Protein AF-A0A1S3HLZ6-F1 (afdb_monomer_lite)

Structure (mmCIF, N/CA/C/O backbone):
data_AF-A0A1S3HLZ6-F1
#
_entry.id   AF-A0A1S3HLZ6-F1
#
loop_
_atom_site.group_PDB
_atom_site.id
_atom_site.type_symbol
_atom_site.label_atom_id
_atom_site.label_alt_id
_atom_site.label_comp_id
_atom_site.label_asym_id
_atom_site.label_entity_id
_atom_site.label_seq_id
_atom_site.pdbx_PDB_ins_code
_atom_site.Cartn_x
_atom_site.Cartn_y
_atom_site.Cartn_z
_atom_site.occupancy
_atom_site.B_iso_or_equiv
_atom_site.auth_seq_id
_atom_site.auth_comp_id
_atom_site.auth_asym_id
_atom_site.auth_atom_id
_atom_site.pdbx_PDB_model_num
ATOM 1 N N . MET A 1 1 ? 21.786 29.982 6.517 1.00 22.16 1 MET A N 1
ATOM 2 C CA . MET A 1 1 ? 22.545 30.590 5.400 1.00 22.16 1 MET A CA 1
ATOM 3 C C . MET A 1 1 ? 23.306 29.456 4.729 1.00 22.16 1 MET A C 1
ATOM 5 O O . MET A 1 1 ? 24.201 28.929 5.363 1.00 22.16 1 MET A O 1
ATOM 9 N N . ASN A 1 2 ? 22.943 28.930 3.562 1.00 20.83 2 ASN A N 1
ATOM 10 C CA . ASN A 1 2 ? 22.082 29.441 2.497 1.00 20.83 2 ASN A CA 1
ATOM 11 C C . ASN A 1 2 ? 21.111 28.370 1.987 1.00 20.83 2 ASN A C 1
ATOM 13 O O . ASN A 1 2 ? 21.332 27.178 2.165 1.00 20.83 2 ASN A O 1
ATOM 17 N N . SER A 1 3 ? 20.018 28.881 1.434 1.00 20.47 3 SER A N 1
ATOM 18 C CA . SER A 1 3 ? 18.718 28.267 1.216 1.00 20.47 3 SER A CA 1
ATOM 19 C C . SER A 1 3 ? 18.698 27.019 0.339 1.00 20.47 3 SER A C 1
ATOM 21 O O . SER A 1 3 ? 19.330 26.957 -0.712 1.00 20.47 3 SER A O 1
ATOM 23 N N . PHE A 1 4 ? 17.865 26.080 0.784 1.00 23.36 4 PHE A N 1
ATOM 24 C CA . PHE A 1 4 ? 17.232 25.033 -0.004 1.00 23.36 4 PHE A CA 1
ATOM 25 C C . PHE A 1 4 ? 16.573 25.645 -1.246 1.00 23.36 4 PHE A C 1
ATOM 27 O O . PHE A 1 4 ? 15.778 26.577 -1.123 1.00 23.36 4 PHE A O 1
ATOM 34 N N . VAL A 1 5 ? 16.907 25.141 -2.432 1.00 23.61 5 VAL A N 1
ATOM 35 C CA . VAL A 1 5 ? 16.187 25.484 -3.663 1.00 23.61 5 VAL A CA 1
ATOM 36 C C . VAL A 1 5 ? 15.133 24.413 -3.891 1.00 23.61 5 VAL A C 1
ATOM 38 O O . VAL A 1 5 ? 15.383 23.370 -4.490 1.00 23.61 5 VAL A O 1
ATOM 41 N N . THR A 1 6 ? 13.952 24.699 -3.361 1.00 25.98 6 THR A N 1
ATOM 42 C CA . THR A 1 6 ? 12.669 24.191 -3.830 1.00 25.98 6 THR A CA 1
ATOM 43 C C . THR A 1 6 ? 12.474 24.699 -5.260 1.00 25.98 6 THR A C 1
ATOM 45 O O . THR A 1 6 ? 12.396 25.907 -5.473 1.00 25.98 6 THR A O 1
ATOM 48 N N . LEU A 1 7 ? 12.420 23.808 -6.252 1.00 27.70 7 LEU A N 1
ATOM 49 C CA . LEU A 1 7 ? 11.977 24.154 -7.606 1.00 27.70 7 LEU A CA 1
ATOM 50 C C . LEU A 1 7 ? 10.473 23.838 -7.727 1.00 27.70 7 LEU A C 1
ATOM 52 O O . LEU A 1 7 ? 10.066 22.959 -8.477 1.00 27.70 7 LEU A O 1
ATOM 56 N N . LEU A 1 8 ? 9.662 24.533 -6.925 1.00 28.86 8 LEU A N 1
ATOM 57 C CA . LEU A 1 8 ? 8.221 24.722 -7.127 1.00 28.86 8 LEU A CA 1
ATOM 58 C C . LEU A 1 8 ? 8.018 26.218 -7.382 1.00 28.86 8 LEU A C 1
ATOM 60 O O . LEU A 1 8 ? 8.530 27.031 -6.614 1.00 28.86 8 LEU A O 1
ATOM 64 N N . PHE A 1 9 ? 7.297 26.597 -8.436 1.00 30.30 9 PHE A N 1
ATOM 65 C CA . PHE A 1 9 ? 7.073 28.007 -8.771 1.00 30.30 9 PHE A CA 1
ATOM 66 C C . PHE A 1 9 ? 5.584 28.312 -8.951 1.00 30.30 9 PHE A C 1
ATOM 68 O O . PHE A 1 9 ? 4.915 27.656 -9.739 1.00 30.30 9 PHE A O 1
ATOM 75 N N . PHE A 1 10 ? 5.118 29.354 -8.250 1.00 23.81 10 PHE A N 1
ATOM 76 C CA . PHE A 1 10 ? 3.779 29.951 -8.319 1.00 23.81 10 PHE A CA 1
ATOM 77 C C . PHE A 1 10 ? 3.857 31.473 -8.609 1.00 23.81 10 PHE A C 1
ATOM 79 O O . PHE A 1 10 ? 4.826 32.132 -8.230 1.00 23.81 10 PHE A O 1
ATOM 86 N N . VAL A 1 11 ? 2.741 32.000 -9.149 1.00 22.50 11 VAL A N 1
ATOM 87 C CA . VAL A 1 11 ? 2.213 33.395 -9.215 1.00 22.50 11 VAL A CA 1
ATOM 88 C C . VAL A 1 11 ? 2.416 34.253 -10.495 1.00 22.50 11 VAL A C 1
ATOM 90 O O . VAL A 1 11 ? 3.457 34.850 -10.735 1.00 22.50 11 VAL A O 1
ATOM 93 N N . SER A 1 12 ? 1.294 34.356 -11.231 1.00 23.53 12 SER A N 1
ATOM 94 C CA . SER A 1 12 ? 0.586 35.465 -11.923 1.00 23.53 12 SER A CA 1
ATOM 95 C C . SER A 1 12 ? 1.266 36.683 -12.595 1.00 23.53 12 SER A C 1
ATOM 97 O O . SER A 1 12 ? 1.886 37.518 -11.950 1.00 23.53 12 SER A O 1
ATOM 99 N N . CYS A 1 13 ? 0.841 36.872 -13.862 1.00 24.09 13 CYS A N 1
ATOM 100 C CA . CYS A 1 13 ? 0.637 38.102 -14.661 1.00 24.09 13 CYS A CA 1
ATOM 101 C C . CYS A 1 13 ? 1.828 39.056 -14.896 1.00 24.09 13 CYS A C 1
ATOM 103 O O . CYS A 1 13 ? 2.115 39.911 -14.070 1.00 24.09 13 CYS A O 1
ATOM 105 N N . VAL A 1 14 ? 2.402 39.075 -16.108 1.00 23.34 14 VAL A N 1
ATOM 106 C CA . VAL A 1 14 ? 2.043 39.888 -17.298 1.00 23.34 14 VAL A CA 1
ATOM 107 C C . VAL A 1 14 ? 3.018 39.529 -18.439 1.00 23.34 14 VAL A C 1
ATOM 109 O O . VAL A 1 14 ? 4.200 39.311 -18.218 1.00 23.34 14 VAL A O 1
ATOM 112 N N . SER A 1 15 ? 2.481 39.467 -19.658 1.00 29.81 15 SER A N 1
ATOM 113 C CA . SER A 1 15 ? 3.097 39.275 -20.979 1.00 29.81 15 SER A CA 1
ATOM 114 C C . SER A 1 15 ? 4.596 39.582 -21.155 1.00 29.81 15 SER A C 1
ATOM 116 O O . SER A 1 15 ? 5.008 40.733 -21.072 1.00 29.81 15 SER A O 1
ATOM 118 N N . THR A 1 16 ? 5.374 38.602 -21.630 1.00 28.84 16 THR A N 1
ATOM 119 C CA . THR A 1 16 ? 6.043 38.619 -22.954 1.00 28.84 16 THR A CA 1
ATOM 120 C C . THR A 1 16 ? 6.655 37.249 -23.276 1.00 28.84 16 THR A C 1
ATOM 122 O O . THR A 1 16 ? 6.961 36.444 -22.409 1.00 28.84 16 THR A O 1
ATOM 125 N N . SER A 1 17 ? 6.727 36.950 -24.568 1.00 38.38 17 SER A N 1
ATOM 126 C CA . SER A 1 17 ? 7.000 35.647 -25.173 1.00 38.38 17 SER A CA 1
ATOM 127 C C . SER A 1 17 ? 8.471 35.205 -25.107 1.00 38.38 17 SER A C 1
ATOM 129 O O . SER A 1 17 ? 9.294 35.760 -25.835 1.00 38.38 17 SER A O 1
ATOM 131 N N . ALA A 1 18 ? 8.767 34.139 -24.356 1.00 31.88 18 ALA A N 1
ATOM 132 C CA . ALA A 1 18 ? 9.895 33.227 -24.586 1.00 31.88 18 ALA A CA 1
ATOM 133 C C . ALA A 1 18 ? 9.615 31.862 -23.919 1.00 31.88 18 ALA A C 1
ATOM 135 O O . ALA A 1 18 ? 9.239 31.805 -22.754 1.00 31.88 18 ALA A O 1
ATOM 136 N N . ILE A 1 19 ? 9.757 30.762 -24.668 1.00 31.05 19 ILE A N 1
ATOM 137 C CA . ILE A 1 19 ? 9.582 29.381 -24.177 1.00 31.05 19 ILE A CA 1
ATOM 138 C C . ILE A 1 19 ? 10.943 28.888 -23.645 1.00 31.05 19 ILE A C 1
ATOM 140 O O . ILE A 1 19 ? 11.942 29.082 -24.342 1.00 31.05 19 ILE A O 1
ATOM 144 N N . PRO A 1 20 ? 11.024 28.248 -22.463 1.00 45.41 20 PRO A N 1
ATOM 145 C CA . PRO A 1 20 ? 12.288 27.753 -21.917 1.00 45.41 20 PRO A CA 1
ATOM 146 C C . PRO A 1 20 ? 12.899 26.653 -22.802 1.00 45.41 20 PRO A C 1
ATOM 148 O O . PRO A 1 20 ? 12.200 25.732 -23.222 1.00 45.41 20 PRO A O 1
ATOM 151 N N . SER A 1 21 ? 14.215 26.688 -23.034 1.00 41.16 21 SER A N 1
ATOM 152 C CA . SER A 1 21 ? 14.961 25.544 -23.578 1.00 41.16 21 SER A CA 1
ATOM 153 C C . SER A 1 21 ? 15.726 24.857 -22.445 1.00 41.16 21 SER A C 1
ATOM 155 O O . SER A 1 21 ? 16.896 25.148 -22.205 1.00 41.16 21 SER A O 1
ATOM 157 N N . VAL A 1 22 ? 15.064 23.961 -21.714 1.00 54.00 22 VAL A N 1
ATOM 158 C CA . VAL A 1 22 ? 15.764 23.020 -20.827 1.00 54.00 22 VAL A CA 1
ATOM 159 C C . VAL A 1 22 ? 16.356 21.921 -21.705 1.00 54.00 22 VAL A C 1
ATOM 161 O O . VAL A 1 22 ? 15.613 21.146 -22.309 1.00 54.00 22 VAL A O 1
ATOM 164 N N . VAL A 1 23 ? 17.685 21.864 -21.805 1.00 59.41 23 VAL A N 1
ATOM 165 C CA . VAL A 1 23 ? 18.372 20.805 -22.557 1.00 59.41 23 VAL A CA 1
ATOM 166 C C . VAL A 1 23 ? 18.705 19.673 -21.593 1.00 59.41 23 VAL A C 1
ATOM 168 O O . VAL A 1 23 ? 19.606 19.781 -20.756 1.00 59.41 23 VAL A O 1
ATOM 171 N N . LEU A 1 24 ? 17.921 18.599 -21.685 1.00 67.56 24 LEU A N 1
ATOM 172 C CA . LEU A 1 24 ? 18.203 17.349 -20.987 1.00 67.56 24 LEU A CA 1
ATOM 173 C C . LEU A 1 24 ? 19.412 16.672 -21.621 1.00 67.56 24 LEU A C 1
ATOM 175 O O . LEU A 1 24 ? 19.576 16.697 -22.842 1.00 67.56 24 LEU A O 1
ATOM 179 N N . ARG A 1 25 ? 20.209 16.004 -20.792 1.00 67.44 25 ARG A N 1
ATOM 180 C CA . ARG A 1 25 ? 21.293 15.168 -21.295 1.00 67.44 25 ARG A CA 1
ATOM 181 C C . ARG A 1 25 ? 20.757 14.013 -22.160 1.00 67.44 25 ARG A C 1
ATOM 183 O O . ARG A 1 25 ? 19.684 13.480 -21.860 1.00 67.44 25 ARG A O 1
ATOM 190 N N . PRO A 1 26 ? 21.493 13.561 -23.193 1.00 76.88 26 PRO A N 1
ATOM 191 C CA . PRO A 1 26 ? 21.088 12.436 -24.048 1.00 76.88 26 PRO A CA 1
ATOM 192 C C . PRO A 1 26 ? 20.816 11.119 -23.297 1.00 76.88 26 PRO A C 1
ATOM 194 O O . PRO A 1 26 ? 20.058 10.263 -23.768 1.00 76.88 26 PRO A O 1
ATOM 197 N N . GLU A 1 27 ? 21.442 10.947 -22.132 1.00 81.38 27 GLU A N 1
ATOM 198 C CA . GLU A 1 27 ? 21.291 9.797 -21.238 1.00 81.38 27 GLU A CA 1
ATOM 199 C C . GLU A 1 27 ? 19.957 9.801 -20.472 1.00 81.38 27 GLU A C 1
ATOM 201 O O . GLU A 1 27 ? 19.581 8.789 -19.875 1.00 81.38 27 GLU A O 1
ATOM 206 N N . VAL A 1 28 ? 19.206 10.907 -20.500 1.00 78.00 28 VAL A N 1
ATOM 207 C CA . VAL A 1 28 ? 17.913 11.005 -19.821 1.00 78.00 28 VAL A CA 1
ATOM 208 C C . VAL A 1 28 ? 16.842 10.220 -20.582 1.00 78.00 28 VAL A C 1
ATOM 210 O O . VAL A 1 28 ? 16.555 10.458 -21.757 1.00 78.00 28 VAL A O 1
ATOM 213 N N . LYS A 1 29 ? 16.201 9.281 -19.884 1.00 82.62 29 LYS A N 1
ATOM 214 C CA . LYS A 1 29 ? 15.044 8.508 -20.339 1.00 82.62 29 LYS A CA 1
ATOM 215 C C . LYS A 1 29 ? 13.802 8.959 -19.586 1.00 82.62 29 LYS A C 1
ATOM 217 O O . LYS A 1 29 ? 13.625 8.665 -18.404 1.00 82.62 29 LYS A O 1
ATOM 222 N N . LEU A 1 30 ? 12.910 9.636 -20.299 1.00 75.94 30 LEU A N 1
ATOM 223 C CA . LEU A 1 30 ? 11.589 9.976 -19.786 1.00 75.94 30 LEU A CA 1
ATOM 224 C C . LEU A 1 30 ? 10.684 8.739 -19.869 1.00 75.94 30 LEU A C 1
ATOM 226 O O . LEU A 1 30 ? 10.506 8.165 -20.944 1.00 75.94 30 LEU A O 1
ATOM 230 N N . ILE A 1 31 ? 10.106 8.325 -18.743 1.00 75.38 31 ILE A N 1
ATOM 231 C CA . ILE A 1 31 ? 9.042 7.319 -18.708 1.00 75.38 31 ILE A CA 1
ATOM 232 C C . ILE A 1 31 ? 7.707 8.055 -18.616 1.00 75.38 31 ILE A C 1
ATOM 234 O O . ILE A 1 31 ? 7.404 8.708 -17.613 1.00 75.38 31 ILE A O 1
ATOM 238 N N . ASN A 1 32 ? 6.926 7.973 -19.695 1.00 66.69 32 ASN A N 1
ATOM 239 C CA . ASN A 1 32 ? 5.605 8.590 -19.782 1.00 66.69 32 ASN A CA 1
ATOM 240 C C . ASN A 1 32 ? 4.545 7.785 -18.997 1.00 66.69 32 ASN A C 1
ATOM 242 O O . ASN A 1 32 ? 4.780 6.648 -18.589 1.00 66.69 32 ASN A O 1
ATOM 246 N N . THR A 1 33 ? 3.361 8.370 -18.821 1.00 63.97 33 THR A N 1
ATOM 247 C CA . THR A 1 33 ? 2.230 7.850 -18.032 1.00 63.97 33 THR A CA 1
ATOM 248 C C . THR A 1 33 ? 1.648 6.521 -18.521 1.00 63.97 33 THR A C 1
ATOM 250 O O . THR A 1 33 ? 0.881 5.899 -17.797 1.00 63.97 33 THR A O 1
ATOM 253 N N . SER A 1 34 ? 2.004 6.048 -19.719 1.00 73.69 34 SER A N 1
ATOM 254 C CA . SER A 1 34 ? 1.499 4.778 -20.256 1.00 73.69 34 SER A CA 1
ATOM 255 C C . SER A 1 34 ? 2.115 3.534 -19.606 1.00 73.69 34 SER A C 1
ATOM 257 O O . SER A 1 34 ? 1.562 2.448 -19.754 1.00 73.69 34 SER A O 1
ATOM 259 N N . TRP A 1 35 ? 3.260 3.653 -18.925 1.00 78.94 35 TRP A N 1
ATOM 260 C CA . TRP A 1 35 ? 3.952 2.520 -18.298 1.00 78.94 35 TRP A CA 1
ATOM 261 C C . TRP A 1 35 ? 4.126 2.723 -16.805 1.00 78.94 35 TRP A C 1
ATOM 263 O O . TRP A 1 35 ? 4.806 3.658 -16.412 1.00 78.94 35 TRP A O 1
ATOM 273 N N . THR A 1 36 ? 3.647 1.807 -15.966 1.00 86.38 36 THR A N 1
ATOM 274 C CA . THR A 1 36 ? 3.876 1.905 -14.519 1.00 86.38 36 THR A CA 1
ATOM 275 C C . THR A 1 36 ? 5.308 1.530 -14.137 1.00 86.38 36 THR A C 1
ATOM 277 O O . THR A 1 36 ? 5.740 0.394 -14.335 1.00 86.38 36 THR A O 1
ATOM 280 N N . VAL A 1 37 ? 6.026 2.462 -13.508 1.00 85.44 37 VAL A N 1
ATOM 281 C CA . VAL A 1 37 ? 7.314 2.186 -12.853 1.00 85.44 37 VAL A CA 1
ATOM 282 C C . VAL A 1 37 ? 7.060 1.762 -11.413 1.00 85.44 37 VAL A C 1
ATOM 284 O O . VAL A 1 37 ? 6.538 2.548 -10.620 1.00 85.44 37 VAL A O 1
ATOM 287 N N . TYR A 1 38 ? 7.449 0.540 -11.059 1.00 87.25 38 TYR A N 1
ATOM 288 C CA . TYR A 1 38 ? 7.327 0.016 -9.701 1.00 87.25 38 TYR A CA 1
ATOM 289 C C . TYR A 1 38 ? 8.634 0.181 -8.941 1.00 87.25 38 TYR A C 1
ATOM 291 O O . TYR A 1 38 ? 9.664 -0.325 -9.372 1.00 87.25 38 TYR A O 1
ATOM 299 N N . ALA A 1 39 ? 8.584 0.845 -7.790 1.00 85.50 39 ALA A N 1
ATOM 300 C CA . ALA A 1 39 ? 9.685 0.910 -6.843 1.00 85.50 39 ALA A CA 1
ATOM 301 C C . ALA A 1 39 ? 9.581 -0.252 -5.852 1.00 85.50 39 ALA A C 1
ATOM 303 O O . ALA A 1 39 ? 8.582 -0.405 -5.146 1.00 85.50 39 ALA A O 1
ATOM 304 N N . CYS A 1 40 ? 10.618 -1.074 -5.816 1.00 81.81 40 CYS A N 1
ATOM 305 C CA . CYS A 1 40 ? 10.742 -2.236 -4.960 1.00 81.81 40 CYS A CA 1
ATOM 306 C C . CYS A 1 40 ? 11.785 -1.974 -3.867 1.00 81.81 40 CYS A C 1
ATOM 308 O O . CYS A 1 40 ? 12.799 -1.318 -4.126 1.00 81.81 40 CYS A O 1
ATOM 310 N N . PRO A 1 41 ? 11.612 -2.556 -2.673 1.00 71.25 41 PRO A N 1
ATOM 311 C CA . PRO A 1 41 ? 12.675 -2.587 -1.685 1.00 71.25 41 PRO A CA 1
ATOM 312 C C . PRO A 1 41 ? 13.923 -3.277 -2.241 1.00 71.25 41 PRO A C 1
ATOM 314 O O . PRO A 1 41 ? 13.833 -4.375 -2.800 1.00 71.25 41 PRO A O 1
ATOM 317 N N . SER A 1 42 ? 15.090 -2.654 -2.073 1.00 64.62 42 SER A N 1
ATOM 318 C CA . SER A 1 42 ? 16.383 -3.255 -2.399 1.00 64.62 42 SER A CA 1
ATOM 319 C C . SER A 1 42 ? 17.151 -3.566 -1.122 1.00 64.62 42 SER A C 1
ATOM 321 O O . SER A 1 42 ? 17.662 -2.665 -0.460 1.00 64.62 42 SER A O 1
ATOM 323 N N . ASP A 1 43 ? 17.291 -4.840 -0.785 1.00 49.25 43 ASP A N 1
ATOM 324 C CA . ASP A 1 43 ? 18.263 -5.237 0.231 1.00 49.25 43 ASP A CA 1
ATOM 325 C C . ASP A 1 43 ? 19.649 -5.405 -0.353 1.00 49.25 43 ASP A C 1
ATOM 327 O O . ASP A 1 43 ? 19.830 -5.885 -1.475 1.00 49.25 43 ASP A O 1
ATOM 331 N N . GLY A 1 44 ? 20.641 -5.135 0.490 1.00 44.50 44 GLY A N 1
ATOM 332 C CA . GLY A 1 44 ? 22.039 -5.373 0.162 1.00 44.50 44 GLY A CA 1
ATOM 333 C C . GLY A 1 44 ? 22.633 -4.309 -0.755 1.00 44.50 44 GLY A C 1
ATOM 334 O O . GLY A 1 44 ? 23.809 -4.413 -1.098 1.00 44.50 44 GLY A O 1
ATOM 335 N N . ALA A 1 45 ? 21.875 -3.266 -1.104 1.00 44.78 45 ALA A N 1
ATOM 336 C CA . ALA A 1 45 ? 22.497 -2.009 -1.462 1.00 44.78 45 ALA A CA 1
ATOM 337 C C . ALA A 1 45 ? 23.289 -1.532 -0.244 1.00 44.78 45 ALA A C 1
ATOM 339 O O . ALA A 1 45 ? 22.745 -1.410 0.850 1.00 44.78 45 ALA A O 1
ATOM 340 N N . ALA A 1 46 ? 24.585 -1.299 -0.423 1.00 40.97 46 ALA A N 1
ATOM 341 C CA . ALA A 1 46 ? 25.467 -0.819 0.639 1.00 40.97 46 ALA A CA 1
ATOM 342 C C . ALA A 1 46 ? 25.105 0.599 1.133 1.00 40.97 46 ALA A C 1
ATOM 344 O O . ALA A 1 46 ? 25.783 1.129 2.006 1.00 40.97 46 ALA A O 1
ATOM 345 N N . ASP A 1 47 ? 24.085 1.217 0.534 1.00 57.38 47 ASP A N 1
ATOM 346 C CA . ASP A 1 47 ? 23.774 2.632 0.619 1.00 57.38 47 ASP A CA 1
ATOM 347 C C . ASP A 1 47 ? 22.258 2.848 0.522 1.00 57.38 47 ASP A C 1
ATOM 349 O O . ASP A 1 47 ? 21.574 2.281 -0.339 1.00 57.38 47 ASP A O 1
ATOM 353 N N . ASP A 1 48 ? 21.767 3.704 1.411 1.00 59.38 48 ASP A N 1
ATOM 354 C CA . ASP A 1 48 ? 20.371 4.046 1.634 1.00 59.38 48 ASP A CA 1
ATOM 355 C C . ASP A 1 48 ? 19.704 4.760 0.456 1.00 59.38 48 ASP A C 1
ATOM 357 O O . ASP A 1 48 ? 18.478 4.841 0.416 1.00 59.38 48 ASP A O 1
ATOM 361 N N . GLN A 1 49 ? 20.496 5.223 -0.510 1.00 66.56 49 GLN A N 1
ATOM 362 C CA . GLN A 1 49 ? 20.030 5.942 -1.695 1.00 66.56 49 GLN A CA 1
ATOM 363 C C . GLN A 1 49 ? 19.724 5.048 -2.904 1.00 66.56 49 GLN A C 1
ATOM 365 O O . GLN A 1 49 ? 19.346 5.550 -3.961 1.00 66.56 49 GLN A O 1
ATOM 370 N N . THR A 1 50 ? 19.915 3.731 -2.793 1.00 72.81 50 THR A N 1
ATOM 371 C CA . THR A 1 50 ? 19.667 2.811 -3.912 1.00 72.81 50 THR A CA 1
ATOM 372 C C . THR A 1 50 ? 18.233 2.295 -3.876 1.00 72.81 50 THR A C 1
ATOM 374 O O . THR A 1 50 ? 17.765 1.841 -2.836 1.00 72.81 50 THR A O 1
ATOM 377 N N . THR A 1 51 ? 17.566 2.305 -5.029 1.00 77.00 51 THR A N 1
ATOM 378 C CA . THR A 1 51 ? 16.216 1.760 -5.211 1.00 77.00 51 THR A CA 1
ATOM 379 C C . THR A 1 51 ? 16.199 0.776 -6.377 1.00 77.00 51 THR A C 1
ATOM 381 O O . THR A 1 51 ? 16.820 1.008 -7.420 1.00 77.00 51 THR A O 1
ATOM 384 N N . ALA A 1 52 ? 15.486 -0.340 -6.207 1.00 84.00 52 ALA A N 1
ATOM 385 C CA . ALA A 1 52 ? 15.198 -1.264 -7.294 1.00 84.00 52 ALA A CA 1
ATOM 386 C C . ALA A 1 52 ? 13.902 -0.865 -7.991 1.00 84.00 52 ALA A C 1
ATOM 388 O O . ALA A 1 52 ? 12.893 -0.603 -7.342 1.00 84.00 52 ALA A O 1
ATOM 389 N N . PHE A 1 53 ? 13.920 -0.880 -9.313 1.00 86.38 53 PHE A N 1
ATOM 390 C CA . PHE A 1 53 ? 12.774 -0.558 -10.137 1.00 86.38 53 PHE A CA 1
ATOM 391 C C . PHE A 1 53 ? 12.427 -1.708 -11.060 1.00 86.38 53 PHE A C 1
ATOM 393 O O . PHE A 1 53 ? 13.304 -2.425 -11.548 1.00 86.38 53 PHE A O 1
ATOM 400 N N . VAL A 1 54 ? 11.134 -1.857 -11.308 1.00 87.88 54 VAL A N 1
ATOM 401 C CA . VAL A 1 54 ? 10.584 -2.829 -12.243 1.00 87.88 54 VAL A CA 1
ATOM 402 C C . VAL A 1 54 ? 9.665 -2.099 -13.207 1.00 87.88 54 VAL A C 1
ATOM 404 O O . VAL A 1 54 ? 8.792 -1.339 -12.791 1.00 87.88 54 VAL A O 1
ATOM 407 N N . LEU A 1 55 ? 9.868 -2.349 -14.494 1.00 89.88 55 LEU A N 1
ATOM 408 C CA . LEU A 1 55 ? 9.102 -1.769 -15.586 1.00 89.88 55 LEU A CA 1
ATOM 409 C C . LEU A 1 55 ? 8.532 -2.905 -16.448 1.00 89.88 55 LEU A C 1
ATOM 411 O O . LEU A 1 55 ? 9.319 -3.636 -17.067 1.00 89.88 55 LEU A O 1
ATOM 415 N N . PRO A 1 56 ? 7.199 -3.090 -16.484 1.00 88.94 56 PRO A N 1
ATOM 416 C CA . PRO A 1 56 ? 6.554 -3.976 -17.449 1.00 88.94 56 PRO A CA 1
ATOM 417 C C . PRO A 1 56 ? 6.940 -3.562 -18.867 1.00 88.94 56 PRO A C 1
ATOM 419 O O . PRO A 1 56 ? 7.026 -2.371 -19.155 1.00 88.94 56 PRO A O 1
ATOM 422 N N . ASP A 1 57 ? 7.252 -4.539 -19.717 1.00 86.12 57 ASP A N 1
ATOM 423 C CA . ASP A 1 57 ? 7.704 -4.329 -21.102 1.00 86.12 57 ASP A CA 1
ATOM 424 C C . ASP A 1 57 ? 8.932 -3.405 -21.260 1.00 86.12 57 ASP A C 1
ATOM 426 O O . ASP A 1 57 ? 9.272 -2.965 -22.355 1.00 86.12 57 ASP A O 1
ATOM 430 N N . GLY A 1 58 ? 9.664 -3.162 -20.167 1.00 83.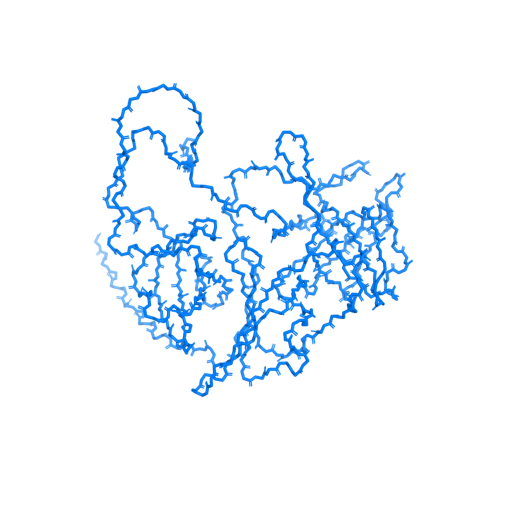19 58 GLY A N 1
ATOM 431 C CA . GLY A 1 58 ? 10.843 -2.297 -20.121 1.00 83.19 58 GLY A CA 1
ATOM 432 C C . GLY A 1 58 ? 12.149 -2.962 -20.557 1.00 83.19 58 GLY A C 1
ATOM 433 O O . GLY A 1 58 ? 13.225 -2.387 -20.373 1.00 83.19 58 GLY A O 1
ATOM 434 N N . ASN A 1 59 ? 12.098 -4.193 -21.071 1.00 82.50 59 ASN A N 1
ATOM 435 C CA . ASN A 1 59 ? 13.293 -4.936 -21.459 1.00 82.50 59 ASN A CA 1
ATOM 436 C C . ASN A 1 59 ? 14.091 -4.180 -22.540 1.00 82.50 59 ASN A C 1
ATOM 438 O O . ASN A 1 59 ? 13.607 -3.947 -23.644 1.00 82.50 59 ASN A O 1
ATOM 442 N N . GLY A 1 60 ? 15.334 -3.810 -22.217 1.00 78.75 60 GLY A N 1
ATOM 443 C CA . GLY A 1 60 ? 16.237 -3.105 -23.130 1.00 78.75 60 GLY A CA 1
ATOM 444 C C . GLY A 1 60 ? 15.960 -1.607 -23.297 1.00 78.75 60 GLY A C 1
ATOM 445 O O . GLY A 1 60 ? 16.730 -0.946 -23.995 1.00 78.75 60 GLY A O 1
ATOM 446 N N . TYR A 1 61 ? 14.917 -1.072 -22.647 1.00 83.88 61 TYR A N 1
ATOM 447 C CA . TYR A 1 61 ? 14.586 0.357 -22.670 1.00 83.88 61 TYR A CA 1
ATOM 448 C C . TYR A 1 61 ? 15.588 1.195 -21.866 1.00 83.88 61 TYR A C 1
ATOM 450 O O . TYR A 1 61 ? 16.018 2.252 -22.320 1.00 83.88 61 TYR A O 1
ATOM 458 N N . VAL A 1 62 ? 15.975 0.688 -20.692 1.00 84.19 62 VAL A N 1
ATOM 459 C CA . VAL A 1 62 ? 16.892 1.339 -19.747 1.00 84.19 62 VAL A CA 1
ATOM 460 C C . VAL A 1 62 ? 18.217 0.584 -19.699 1.00 84.19 62 VAL A C 1
ATOM 462 O O . VAL A 1 62 ? 18.232 -0.648 -19.606 1.00 84.19 62 VAL A O 1
ATOM 465 N N . ARG A 1 63 ? 19.329 1.317 -19.727 1.00 87.88 63 ARG A N 1
ATOM 466 C CA . ARG A 1 63 ? 20.700 0.799 -19.672 1.00 87.88 63 ARG A CA 1
ATOM 467 C C . ARG A 1 63 ? 21.475 1.404 -18.496 1.00 87.88 63 ARG A C 1
ATOM 469 O O . ARG A 1 63 ? 21.076 2.432 -17.955 1.00 87.88 63 ARG A O 1
ATOM 476 N N . PRO A 1 64 ? 22.599 0.793 -18.081 1.00 87.69 64 PRO A N 1
ATOM 477 C CA . PRO A 1 64 ? 23.501 1.426 -17.126 1.00 87.69 64 PRO A CA 1
ATOM 478 C C . PRO A 1 64 ? 23.975 2.789 -17.647 1.00 87.69 64 PRO A C 1
ATOM 480 O O . PRO A 1 64 ? 24.253 2.927 -18.837 1.00 87.69 64 PRO A O 1
ATOM 483 N N . ASN A 1 65 ? 24.100 3.753 -16.736 1.00 86.06 65 ASN A N 1
ATOM 484 C CA . ASN A 1 65 ? 24.356 5.183 -16.942 1.00 86.06 65 ASN A CA 1
ATOM 485 C C . ASN A 1 65 ? 23.196 6.020 -17.492 1.00 86.06 65 ASN A C 1
ATOM 487 O O . ASN A 1 65 ? 23.318 7.243 -17.465 1.00 86.06 65 ASN A O 1
ATOM 491 N N . ASP A 1 66 ? 22.078 5.417 -17.908 1.00 87.69 66 ASP A N 1
ATOM 492 C CA . ASP A 1 66 ? 20.872 6.197 -18.196 1.00 87.69 66 ASP A CA 1
ATOM 493 C C . ASP A 1 66 ? 20.369 6.888 -16.917 1.00 87.69 66 ASP A C 1
ATOM 495 O O . ASP A 1 66 ? 20.560 6.391 -15.801 1.00 87.69 66 ASP A O 1
ATOM 499 N N . VAL A 1 67 ? 19.671 8.009 -17.081 1.00 83.44 67 VAL A N 1
ATOM 500 C CA . VAL A 1 67 ? 18.951 8.690 -16.001 1.00 83.44 67 VAL A CA 1
ATOM 501 C C . VAL A 1 67 ? 17.463 8.577 -16.264 1.00 83.44 67 VAL A C 1
ATOM 503 O O . VAL A 1 67 ? 16.947 9.115 -17.236 1.00 83.44 67 VAL A O 1
ATOM 506 N N . VAL A 1 68 ? 16.756 7.851 -15.407 1.00 82.19 68 VAL A N 1
ATOM 507 C CA . VAL A 1 68 ? 15.319 7.628 -15.555 1.00 82.19 68 VAL A CA 1
ATOM 508 C C . VAL A 1 68 ? 14.555 8.712 -14.814 1.00 82.19 68 VAL A C 1
ATOM 510 O O . VAL A 1 68 ? 14.771 8.900 -13.617 1.00 82.19 68 VAL A O 1
ATOM 513 N N . ILE A 1 69 ? 13.628 9.367 -15.517 1.00 76.38 69 ILE A N 1
ATOM 514 C CA . ILE A 1 69 ? 12.673 10.314 -14.935 1.00 76.38 69 ILE A CA 1
ATOM 515 C C . ILE A 1 69 ? 11.255 9.782 -15.122 1.00 76.38 69 ILE A C 1
ATOM 517 O O . ILE A 1 69 ? 10.842 9.488 -16.245 1.00 76.38 69 ILE A O 1
ATOM 521 N N . SER A 1 70 ? 10.494 9.678 -14.033 1.00 74.50 70 SER A N 1
ATOM 522 C CA . SER A 1 70 ? 9.128 9.145 -14.047 1.00 74.50 70 SER A CA 1
ATOM 523 C C . SER A 1 70 ? 8.137 10.126 -13.426 1.00 74.50 70 SER A C 1
ATOM 525 O O . SER A 1 70 ? 8.068 10.256 -12.204 1.00 74.50 70 SER A O 1
ATOM 527 N N . LYS A 1 71 ? 7.310 10.761 -14.269 1.00 66.38 71 LYS A N 1
ATOM 528 C CA . LYS A 1 71 ? 6.296 11.747 -13.840 1.00 66.38 71 LYS A CA 1
ATOM 529 C C . LYS A 1 71 ? 5.279 11.159 -12.866 1.00 66.38 71 LYS A C 1
ATOM 531 O O . LYS A 1 71 ? 5.068 11.698 -11.792 1.00 66.38 71 LYS A O 1
ATOM 536 N N . GLN A 1 72 ? 4.730 9.998 -13.208 1.00 64.38 72 GLN A N 1
ATOM 537 C CA . GLN A 1 72 ? 3.771 9.277 -12.366 1.00 64.38 72 GLN A CA 1
ATOM 538 C C . GLN A 1 72 ? 4.342 8.864 -11.005 1.00 64.38 72 GLN A C 1
ATOM 540 O O . GLN A 1 72 ? 3.569 8.521 -10.134 1.00 64.38 72 GLN A O 1
ATOM 545 N N . ALA A 1 73 ? 5.665 8.857 -10.811 1.00 62.22 73 ALA A N 1
ATOM 546 C CA . ALA A 1 73 ? 6.288 8.451 -9.553 1.00 62.22 73 ALA A CA 1
ATOM 547 C C . ALA A 1 73 ? 6.784 9.651 -8.732 1.00 62.22 73 ALA A C 1
ATOM 549 O O . ALA A 1 73 ? 7.881 9.591 -8.176 1.00 62.22 73 ALA A O 1
ATOM 550 N N . GLY A 1 74 ? 6.003 10.737 -8.711 1.00 55.22 74 GLY A N 1
ATOM 551 C CA . GLY A 1 74 ? 6.336 11.977 -8.000 1.00 55.22 74 GLY A CA 1
ATOM 552 C C . GLY A 1 74 ? 7.618 12.627 -8.519 1.00 55.22 74 GLY A C 1
ATOM 553 O O . GLY A 1 74 ? 8.479 13.031 -7.743 1.00 55.22 74 GLY A O 1
ATOM 554 N N . GLY A 1 75 ? 7.824 12.593 -9.841 1.00 57.47 75 GLY A N 1
ATOM 555 C CA . GLY A 1 75 ? 9.009 13.183 -10.471 1.00 57.47 75 GLY A CA 1
ATOM 556 C C . GLY A 1 75 ? 10.331 12.462 -10.180 1.00 57.47 75 GLY A C 1
ATOM 557 O O . GLY A 1 75 ? 11.389 13.046 -10.382 1.00 57.47 75 GLY A O 1
ATOM 558 N N . MET A 1 76 ? 10.295 11.203 -9.732 1.00 67.94 76 MET A N 1
ATOM 559 C CA . MET A 1 76 ? 11.475 10.366 -9.481 1.00 67.94 76 MET A CA 1
ATOM 560 C C . MET A 1 76 ? 12.561 10.523 -10.557 1.00 67.94 76 MET A C 1
ATOM 562 O O . MET A 1 76 ? 12.300 10.204 -11.714 1.00 67.94 76 MET A O 1
ATOM 566 N N . MET A 1 77 ? 13.780 10.901 -10.148 1.00 72.56 77 MET A N 1
ATOM 567 C CA . MET A 1 77 ? 14.974 10.988 -11.005 1.00 72.56 77 MET A CA 1
ATOM 568 C C . MET A 1 77 ? 16.070 10.071 -10.464 1.00 72.56 77 MET A C 1
ATOM 570 O O . MET A 1 77 ? 16.544 10.278 -9.347 1.00 72.56 77 MET A O 1
ATOM 574 N N . HIS A 1 78 ? 16.435 9.018 -11.199 1.00 82.06 78 HIS A N 1
ATOM 575 C CA . HIS A 1 78 ? 17.454 8.064 -10.751 1.00 82.06 78 HIS A CA 1
ATOM 576 C C . HIS A 1 78 ? 18.458 7.720 -11.848 1.00 82.06 78 HIS A C 1
ATOM 578 O O . HIS A 1 78 ? 18.074 7.317 -12.947 1.00 82.06 78 HIS A O 1
ATOM 584 N N . LYS A 1 79 ? 19.749 7.793 -11.516 1.00 86.44 79 LYS A N 1
ATOM 585 C CA . LYS A 1 79 ? 20.838 7.321 -12.369 1.00 86.44 79 LYS A CA 1
ATOM 586 C C . LYS A 1 79 ? 21.008 5.821 -12.213 1.00 86.44 79 LYS A C 1
ATOM 588 O O . LYS A 1 79 ? 21.150 5.300 -11.103 1.00 86.44 79 LYS A O 1
ATOM 593 N N . ILE A 1 80 ? 20.996 5.116 -13.333 1.00 87.44 80 ILE A N 1
ATOM 594 C CA . ILE A 1 80 ? 20.951 3.663 -13.364 1.00 87.44 80 ILE A CA 1
ATOM 595 C C . ILE A 1 80 ? 22.353 3.086 -13.291 1.00 87.44 80 ILE A C 1
ATOM 597 O O . ILE A 1 80 ? 23.207 3.341 -14.131 1.00 87.44 80 ILE A O 1
ATOM 601 N N . SER A 1 81 ? 22.582 2.255 -12.283 1.00 85.94 81 SER A N 1
ATOM 602 C CA . SER A 1 81 ? 23.851 1.551 -12.097 1.00 85.94 81 SER A CA 1
ATOM 603 C C . SER A 1 81 ? 23.861 0.192 -12.794 1.00 85.94 81 SER A C 1
ATOM 605 O O . SER A 1 81 ? 24.882 -0.228 -13.330 1.00 85.94 81 SER A O 1
ATOM 607 N N . HIS A 1 82 ? 22.722 -0.504 -12.787 1.00 84.25 82 HIS A N 1
ATOM 608 C CA . HIS A 1 82 ? 22.588 -1.855 -13.317 1.00 84.25 82 HIS A CA 1
ATOM 609 C C . HIS A 1 82 ? 21.202 -2.050 -13.920 1.00 84.25 82 HIS A C 1
ATOM 611 O O . HIS A 1 82 ? 20.212 -1.548 -13.390 1.00 84.25 82 HIS A O 1
ATOM 617 N N . SER A 1 83 ? 21.134 -2.856 -14.973 1.00 85.31 83 SER A N 1
ATOM 618 C CA . SER A 1 83 ? 19.892 -3.289 -15.606 1.00 85.31 83 SER A CA 1
ATOM 619 C C . SER A 1 83 ? 19.939 -4.790 -15.874 1.00 85.31 83 SER A C 1
ATOM 621 O O . SER A 1 83 ? 20.981 -5.338 -16.234 1.00 85.31 83 SER A O 1
ATOM 623 N N . ALA A 1 84 ? 18.800 -5.450 -15.739 1.00 84.19 84 ALA A N 1
ATOM 624 C CA . ALA A 1 84 ? 18.595 -6.846 -16.069 1.00 84.19 84 ALA A CA 1
ATOM 625 C C . ALA A 1 84 ? 17.207 -7.034 -16.684 1.00 84.19 84 ALA A C 1
ATOM 627 O O . ALA A 1 84 ? 16.291 -6.244 -16.457 1.00 84.19 84 ALA A O 1
ATOM 628 N N . SER A 1 85 ? 17.048 -8.119 -17.431 1.00 84.81 85 SER A N 1
ATOM 629 C CA . SER A 1 85 ? 15.784 -8.468 -18.073 1.00 84.81 85 SER A CA 1
ATOM 630 C C . SER A 1 85 ? 15.215 -9.725 -17.442 1.00 84.81 85 SER A C 1
ATOM 632 O O . SER A 1 85 ? 15.922 -10.720 -17.271 1.00 84.81 85 SER A O 1
ATOM 634 N N . LEU A 1 86 ? 13.923 -9.700 -17.128 1.00 83.44 86 LEU A N 1
ATOM 635 C CA . LEU A 1 86 ? 13.203 -10.839 -16.582 1.00 83.44 86 LEU A CA 1
ATOM 636 C C . LEU A 1 86 ? 11.943 -11.100 -17.414 1.00 83.44 86 LEU A C 1
ATOM 638 O O . LEU A 1 86 ? 10.849 -10.631 -17.110 1.00 83.44 86 LEU A O 1
ATOM 642 N N . GLY A 1 87 ? 12.116 -11.858 -18.499 1.00 84.25 87 GLY A N 1
ATOM 643 C CA . GLY A 1 87 ? 11.077 -12.006 -19.517 1.00 84.25 87 GLY A CA 1
ATOM 644 C C . GLY A 1 87 ? 10.865 -10.682 -20.252 1.00 84.25 87 GLY A C 1
ATOM 645 O O . GLY A 1 87 ? 11.819 -10.125 -20.795 1.00 84.25 87 GLY A O 1
ATOM 646 N N . THR A 1 88 ? 9.632 -10.183 -20.254 1.00 86.56 88 THR A N 1
ATOM 647 C CA . THR A 1 88 ? 9.294 -8.865 -20.810 1.00 86.56 88 THR A CA 1
ATOM 648 C C . THR A 1 88 ? 9.616 -7.712 -19.855 1.00 86.56 88 THR A C 1
ATOM 650 O O . THR A 1 88 ? 9.730 -6.573 -20.292 1.00 86.56 88 THR A O 1
ATOM 653 N N . TYR A 1 89 ? 9.844 -7.984 -18.568 1.00 88.50 89 TYR A N 1
ATOM 654 C CA . TYR A 1 89 ? 10.097 -6.945 -17.572 1.00 88.50 89 TYR A CA 1
ATOM 655 C C . TYR A 1 89 ? 11.552 -6.476 -17.605 1.00 88.50 89 TYR A C 1
ATOM 657 O O . TYR A 1 89 ? 12.483 -7.290 -17.617 1.00 88.50 89 TYR A O 1
ATOM 665 N N . GLY A 1 90 ? 11.745 -5.161 -17.543 1.00 87.62 90 GLY A N 1
ATOM 666 C CA . GLY A 1 90 ? 13.023 -4.548 -17.196 1.00 87.62 90 GLY A CA 1
ATOM 667 C C . GLY A 1 90 ? 13.136 -4.396 -15.681 1.00 87.62 90 GLY A C 1
ATOM 668 O O . GLY A 1 90 ? 12.202 -3.927 -15.034 1.00 87.62 90 GLY A O 1
ATOM 669 N N . VAL A 1 91 ? 14.272 -4.789 -15.110 1.00 87.00 91 VAL A N 1
ATOM 670 C CA . VAL A 1 91 ? 14.598 -4.590 -13.693 1.00 87.00 91 VAL A CA 1
ATOM 671 C C . VAL A 1 91 ? 15.885 -3.788 -13.612 1.00 87.00 91 VAL A C 1
ATOM 673 O O . VAL A 1 91 ? 16.882 -4.170 -14.220 1.00 87.00 91 VAL A O 1
ATOM 676 N N . PHE A 1 92 ? 15.893 -2.688 -12.870 1.00 85.38 92 PHE A N 1
ATOM 677 C CA . PHE A 1 92 ? 17.062 -1.817 -12.791 1.00 85.38 92 PHE A CA 1
ATOM 678 C C . PHE A 1 92 ? 17.306 -1.299 -11.377 1.00 85.38 92 PHE A C 1
ATOM 680 O O . PHE A 1 92 ? 16.385 -1.149 -10.583 1.00 85.38 92 PHE A O 1
ATOM 687 N N . LEU A 1 93 ? 18.577 -1.067 -11.055 1.00 85.00 93 LEU A N 1
ATOM 688 C CA . LEU A 1 93 ? 19.016 -0.483 -9.791 1.00 85.00 93 LEU A CA 1
ATOM 689 C C . LEU A 1 93 ? 19.485 0.939 -10.054 1.00 85.00 93 LEU A C 1
ATOM 691 O O . LEU A 1 93 ? 20.460 1.140 -10.786 1.00 85.00 93 LEU A O 1
ATOM 695 N N . GLY A 1 94 ? 18.814 1.906 -9.442 1.00 80.00 94 GLY A N 1
ATOM 696 C CA . GLY A 1 94 ? 19.145 3.318 -9.566 1.00 80.00 94 GLY A CA 1
ATOM 697 C C . GLY A 1 94 ? 19.499 3.946 -8.227 1.00 80.00 94 GLY A C 1
ATOM 698 O O . GLY A 1 94 ? 19.006 3.509 -7.188 1.00 80.00 94 GLY A O 1
ATOM 699 N N . LYS A 1 95 ? 20.330 4.985 -8.263 1.00 82.56 95 LYS A N 1
ATOM 700 C CA . LYS A 1 95 ? 20.497 5.937 -7.159 1.00 82.56 95 LYS A CA 1
ATOM 701 C C . LYS A 1 95 ? 19.842 7.257 -7.524 1.00 82.56 95 LYS A C 1
ATOM 703 O O . LYS A 1 95 ? 19.678 7.515 -8.714 1.00 82.56 95 LYS A O 1
ATOM 708 N N . ILE A 1 96 ? 19.482 8.063 -6.530 1.00 80.06 96 ILE A N 1
ATOM 709 C CA . ILE A 1 96 ? 18.983 9.426 -6.758 1.00 80.06 96 ILE A CA 1
ATOM 710 C C . ILE A 1 96 ? 19.965 10.153 -7.691 1.00 80.06 96 ILE A C 1
ATOM 712 O O . ILE A 1 96 ? 21.171 10.116 -7.456 1.00 80.06 96 ILE A O 1
ATOM 716 N N . ALA A 1 97 ? 19.450 10.714 -8.786 1.00 73.75 97 ALA A N 1
ATOM 717 C CA . ALA A 1 97 ? 20.257 11.452 -9.753 1.00 73.75 97 ALA A CA 1
ATOM 718 C C . ALA A 1 97 ? 20.587 12.849 -9.216 1.00 73.75 97 ALA A C 1
ATOM 720 O O . ALA A 1 97 ? 19.733 13.497 -8.607 1.00 73.75 97 ALA A O 1
ATOM 721 N N . GLU A 1 98 ? 21.805 13.321 -9.467 1.00 75.44 98 GLU A N 1
ATOM 722 C CA . GLU A 1 98 ? 22.173 14.712 -9.205 1.00 75.44 98 GLU A CA 1
ATOM 723 C C . GLU A 1 98 ? 21.671 15.617 -10.344 1.00 75.44 98 GLU A C 1
ATOM 725 O O . GLU A 1 98 ? 21.388 15.149 -11.448 1.00 75.44 98 GLU A O 1
ATOM 730 N N . LEU A 1 99 ? 21.568 16.931 -10.113 1.00 65.69 99 LEU A N 1
ATOM 731 C CA . LEU A 1 99 ? 21.144 17.873 -11.163 1.00 65.69 99 LEU A CA 1
ATOM 732 C C . LEU A 1 99 ? 22.059 17.800 -12.395 1.00 65.69 99 LEU A C 1
ATOM 734 O O . LEU A 1 99 ? 21.578 17.816 -13.530 1.00 65.69 99 LEU A O 1
ATOM 738 N N . ASP A 1 100 ? 23.360 17.628 -12.165 1.00 70.25 100 ASP A N 1
ATOM 739 C CA . ASP A 1 100 ? 24.368 17.499 -13.217 1.00 70.25 100 ASP A CA 1
ATOM 740 C C . ASP A 1 100 ? 24.226 16.206 -14.026 1.00 70.25 100 ASP A C 1
ATOM 742 O O . ASP A 1 100 ? 24.704 16.151 -15.158 1.00 70.25 100 ASP A O 1
ATOM 746 N N . ASP A 1 101 ? 23.553 15.182 -13.492 1.00 70.00 101 ASP A N 1
ATOM 747 C CA . ASP A 1 101 ? 23.224 13.964 -14.235 1.00 70.00 101 ASP A CA 1
ATOM 748 C C . ASP A 1 101 ? 22.047 14.178 -15.198 1.00 70.00 101 ASP A C 1
ATOM 750 O O . ASP A 1 101 ? 21.908 13.445 -16.176 1.00 70.00 101 ASP A O 1
ATOM 754 N N . VAL A 1 102 ? 21.190 15.169 -14.936 1.00 66.25 102 VAL A N 1
ATOM 755 C CA . VAL A 1 102 ? 19.940 15.390 -15.676 1.00 66.25 102 VAL A CA 1
ATOM 756 C C . VAL A 1 102 ? 20.098 16.469 -16.745 1.00 66.25 102 VAL A C 1
ATOM 758 O O . VAL A 1 102 ? 19.624 16.303 -17.873 1.00 66.25 102 VAL A O 1
ATOM 761 N N . PHE A 1 103 ? 20.761 17.574 -16.412 1.00 66.31 103 PHE A N 1
ATOM 762 C CA . PHE A 1 103 ? 20.770 18.772 -17.248 1.00 66.31 103 PHE A CA 1
ATOM 763 C C . PHE A 1 103 ? 22.139 19.022 -17.886 1.00 66.31 103 PHE A C 1
ATOM 765 O O . PHE A 1 103 ? 23.182 18.864 -17.253 1.00 66.31 103 PHE A O 1
ATOM 772 N N . GLU A 1 104 ? 22.133 19.412 -19.163 1.00 59.50 104 GLU A N 1
ATOM 773 C CA . GLU A 1 104 ? 23.340 19.829 -19.889 1.00 59.50 104 GLU A CA 1
ATOM 774 C C . GLU A 1 104 ? 23.567 21.343 -19.766 1.00 59.50 104 GLU A C 1
ATOM 776 O O . GLU A 1 104 ? 24.699 21.799 -19.614 1.00 59.50 104 GLU A O 1
ATOM 781 N N . GLN A 1 105 ? 22.483 22.126 -19.783 1.00 55.97 105 GLN A N 1
ATOM 782 C CA . GLN A 1 105 ? 22.477 23.566 -19.525 1.00 55.97 105 GLN A CA 1
ATOM 783 C C . GLN A 1 105 ? 21.210 23.945 -18.755 1.00 55.97 105 GLN A C 1
ATOM 785 O O . GLN A 1 105 ? 20.110 23.513 -19.104 1.00 55.97 105 GLN A O 1
ATOM 790 N N . VAL A 1 106 ? 21.362 24.778 -17.724 1.00 50.91 106 VAL A N 1
ATOM 791 C CA . VAL A 1 106 ? 20.257 25.303 -16.916 1.00 50.91 106 VAL A CA 1
ATOM 792 C C . VAL A 1 106 ? 20.366 26.824 -16.912 1.00 50.91 106 VAL A C 1
ATOM 794 O O . VAL A 1 106 ? 21.262 27.380 -16.283 1.00 50.91 106 VAL A O 1
ATOM 797 N N . ASN A 1 107 ? 19.483 27.500 -17.647 1.00 45.84 107 ASN A N 1
ATOM 798 C CA . ASN A 1 107 ? 19.407 28.959 -17.668 1.00 45.84 107 ASN A CA 1
ATOM 799 C C . ASN A 1 107 ? 18.084 29.3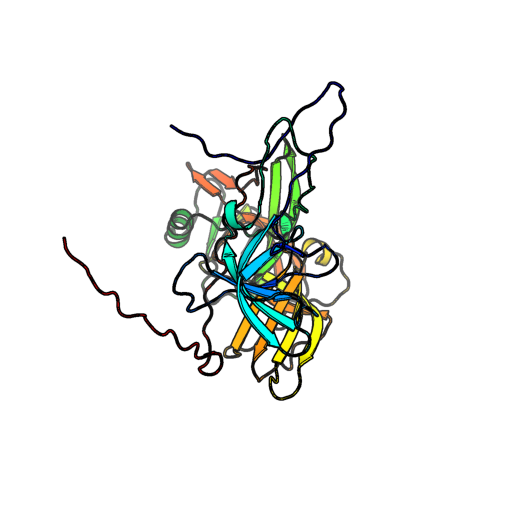62 -17.008 1.00 45.84 107 ASN A C 1
ATOM 801 O O . ASN A 1 107 ? 17.018 29.185 -17.594 1.00 45.84 107 ASN A O 1
ATOM 805 N N . ILE A 1 108 ? 18.145 29.805 -15.749 1.00 45.44 108 ILE A N 1
ATOM 806 C CA . ILE A 1 108 ? 16.952 30.106 -14.947 1.00 45.44 108 ILE A CA 1
ATOM 807 C C . ILE A 1 108 ? 16.699 31.603 -15.040 1.00 45.44 108 ILE A C 1
ATOM 809 O O . ILE A 1 108 ? 17.315 32.412 -14.350 1.00 45.44 108 ILE A O 1
ATOM 813 N N . SER A 1 109 ? 15.802 31.973 -15.941 1.00 40.06 109 SER A N 1
ATOM 814 C CA . SER A 1 109 ? 15.201 33.298 -16.001 1.00 40.06 109 SER A CA 1
ATOM 815 C C . SER A 1 109 ? 13.703 33.068 -16.156 1.00 40.06 109 SER A C 1
ATOM 817 O O . SER A 1 109 ? 13.259 32.718 -17.243 1.00 40.06 109 SER A O 1
ATOM 819 N N . GLU A 1 110 ? 12.966 33.231 -15.053 1.00 39.69 110 GLU A N 1
ATOM 820 C CA . GLU A 1 110 ? 11.493 33.264 -14.976 1.00 39.69 110 GLU A CA 1
ATOM 821 C C . GLU A 1 110 ? 10.707 31.924 -15.001 1.00 39.69 110 GLU A C 1
ATOM 823 O O . GLU A 1 110 ? 11.258 30.876 -15.349 1.00 39.69 110 GLU A O 1
ATOM 828 N N . PRO A 1 111 ? 9.460 31.924 -14.462 1.00 38.62 111 PRO A N 1
ATOM 829 C CA . PRO A 1 111 ? 8.867 30.773 -13.784 1.00 38.62 111 PRO A CA 1
ATOM 830 C C . PRO A 1 111 ? 8.358 29.692 -14.744 1.00 38.62 111 PRO A C 1
ATOM 832 O O . PRO A 1 111 ? 7.789 29.958 -15.802 1.00 38.62 111 PRO A O 1
ATOM 835 N N . SER A 1 112 ? 8.574 28.442 -14.340 1.00 41.94 112 SER A N 1
ATOM 836 C CA . SER A 1 112 ? 8.263 27.226 -15.090 1.00 41.94 112 SER A CA 1
ATOM 837 C C . SER A 1 112 ? 6.768 26.896 -15.112 1.00 41.94 112 SER A C 1
ATOM 839 O O . SER A 1 112 ? 6.078 27.088 -14.116 1.00 41.94 112 SER A O 1
ATOM 841 N N . GLN A 1 113 ? 6.295 26.308 -16.217 1.00 32.97 113 GLN A N 1
ATOM 842 C CA . GLN A 1 113 ? 4.990 25.642 -16.292 1.00 32.97 113 GLN A CA 1
ATOM 843 C C . GLN A 1 113 ? 4.872 24.532 -15.238 1.00 32.97 113 GLN A C 1
ATOM 845 O O . GLN A 1 113 ? 5.745 23.665 -15.156 1.00 32.97 113 GLN A O 1
ATOM 850 N N . GLU A 1 114 ? 3.770 24.539 -14.488 1.00 37.22 114 GLU A N 1
ATOM 851 C CA . GLU A 1 114 ? 3.381 23.462 -13.579 1.00 37.22 114 GLU A CA 1
ATOM 852 C C . GLU A 1 114 ? 3.219 22.156 -14.364 1.00 37.22 114 GLU A C 1
ATOM 854 O O . GLU A 1 114 ? 2.344 22.007 -15.219 1.00 37.22 114 GLU A O 1
ATOM 859 N N . THR A 1 115 ? 4.078 21.179 -14.088 1.00 37.03 115 THR A N 1
ATOM 860 C CA . THR A 1 115 ? 3.697 19.789 -14.315 1.00 37.03 115 THR A CA 1
ATOM 861 C C . THR A 1 115 ? 2.860 19.363 -13.126 1.00 37.03 115 THR A C 1
ATOM 863 O O . THR A 1 115 ? 3.411 19.231 -12.037 1.00 37.03 115 THR A O 1
ATOM 866 N N . GLU A 1 116 ? 1.564 19.147 -13.339 1.00 43.00 116 GLU A N 1
ATOM 867 C CA . GLU A 1 116 ? 0.685 18.566 -12.324 1.00 43.00 116 GLU A CA 1
ATOM 868 C C . GLU A 1 116 ? 1.257 17.208 -11.886 1.00 43.00 116 GLU A C 1
ATOM 870 O O . GLU A 1 116 ? 1.289 16.237 -12.653 1.00 43.00 116 GLU A O 1
ATOM 875 N N . GLU A 1 117 ? 1.780 17.150 -10.661 1.00 51.22 117 GLU A N 1
ATOM 876 C CA . GLU A 1 117 ? 2.011 15.885 -9.981 1.00 51.22 117 GLU A CA 1
ATOM 877 C C . GLU A 1 117 ? 0.643 15.242 -9.745 1.00 51.22 117 GLU A C 1
ATOM 879 O O . GLU A 1 117 ? -0.287 15.885 -9.259 1.00 51.22 117 GLU A O 1
ATOM 884 N N . ILE A 1 118 ? 0.494 13.968 -10.112 1.00 56.62 118 ILE A N 1
ATOM 885 C CA . ILE A 1 118 ? -0.723 13.229 -9.777 1.00 56.62 118 ILE A CA 1
ATOM 886 C C . ILE A 1 118 ? -0.633 12.892 -8.290 1.00 56.62 118 ILE A C 1
ATOM 888 O O . ILE A 1 118 ? -0.079 11.860 -7.907 1.00 56.62 118 ILE A O 1
ATOM 892 N N . GLU A 1 119 ? -1.144 13.785 -7.448 1.00 62.28 119 GLU A N 1
ATOM 893 C CA . GLU A 1 119 ? -1.222 13.544 -6.016 1.00 62.28 119 GLU A CA 1
ATOM 894 C C . GLU A 1 119 ? -2.326 12.530 -5.698 1.00 62.28 119 GLU A C 1
ATOM 896 O O . GLU A 1 119 ? -3.497 12.703 -6.037 1.00 62.28 119 GLU A O 1
ATOM 901 N N . ARG A 1 120 ? -1.936 11.454 -5.010 1.00 72.31 120 ARG A N 1
ATOM 902 C CA . ARG A 1 120 ? -2.835 10.433 -4.455 1.00 72.31 120 ARG A CA 1
ATOM 903 C C . ARG A 1 120 ? -2.646 10.363 -2.946 1.00 72.31 120 ARG A C 1
ATOM 905 O O . ARG A 1 120 ? -1.965 9.444 -2.466 1.00 72.31 120 ARG A O 1
ATOM 912 N N . PRO A 1 121 ? -3.147 11.347 -2.184 1.00 74.06 121 PRO A N 1
ATOM 913 C CA . PRO A 1 121 ? -2.969 11.388 -0.736 1.00 74.06 121 PRO A CA 1
ATOM 914 C C . PRO A 1 121 ? -3.496 10.114 -0.044 1.00 74.06 121 PRO A C 1
ATOM 916 O O . PRO A 1 121 ? -2.868 9.628 0.892 1.00 74.06 121 PRO A O 1
ATOM 919 N N . GLU A 1 122 ? -4.542 9.477 -0.577 1.00 78.12 122 GLU A N 1
ATOM 920 C CA . GLU A 1 122 ? -5.088 8.188 -0.123 1.00 78.12 122 GLU A CA 1
ATOM 921 C C . GLU A 1 122 ? -4.102 7.008 -0.201 1.00 78.12 122 GLU A C 1
ATOM 923 O O . GLU A 1 122 ? -4.279 5.987 0.466 1.00 78.12 122 GLU A O 1
ATOM 928 N N . SER A 1 123 ? -3.053 7.122 -1.017 1.00 79.75 123 SER A N 1
ATOM 929 C CA . SER A 1 123 ? -2.032 6.083 -1.194 1.00 79.75 123 SER A CA 1
ATOM 930 C C . SER A 1 123 ? -0.852 6.201 -0.218 1.00 79.75 123 SER A C 1
ATOM 932 O O . SER A 1 123 ? 0.049 5.339 -0.182 1.00 79.75 123 SER A O 1
ATOM 934 N N . GLN A 1 124 ? -0.831 7.287 0.556 1.00 77.88 124 GLN A N 1
ATOM 935 C CA . GLN A 1 124 ? 0.232 7.616 1.489 1.00 77.88 124 GLN A CA 1
ATOM 936 C C . GLN A 1 124 ? -0.091 7.038 2.868 1.00 77.88 124 GLN A C 1
ATOM 938 O O . GLN A 1 124 ? -1.189 7.176 3.395 1.00 77.88 124 GLN A O 1
ATOM 943 N N . GLU A 1 125 ? 0.891 6.363 3.462 1.00 81.00 125 GLU A N 1
ATOM 944 C CA . GLU A 1 125 ? 0.775 5.886 4.836 1.00 81.00 125 GLU A CA 1
ATOM 945 C C . GLU A 1 125 ? 1.333 6.952 5.772 1.00 81.00 125 GLU A C 1
ATOM 947 O O . GLU A 1 125 ? 2.515 7.286 5.688 1.00 81.00 125 GLU A O 1
ATOM 952 N N . ILE A 1 126 ? 0.496 7.444 6.682 1.00 79.38 126 ILE A N 1
ATOM 953 C CA . ILE A 1 126 ? 0.931 8.310 7.776 1.00 79.38 126 ILE A CA 1
ATOM 954 C C . ILE A 1 126 ? 1.429 7.406 8.903 1.00 79.38 126 ILE A C 1
ATOM 956 O O . ILE A 1 126 ? 0.658 6.659 9.513 1.00 79.38 126 ILE A O 1
ATOM 960 N N . VAL A 1 127 ? 2.741 7.437 9.134 1.00 79.31 127 VAL A N 1
ATOM 961 C CA . VAL A 1 127 ? 3.400 6.640 10.171 1.00 79.31 127 VAL A CA 1
ATOM 962 C C . VAL A 1 127 ? 3.515 7.497 11.432 1.00 79.31 127 VAL A C 1
ATOM 964 O O . VAL A 1 127 ? 4.112 8.571 11.371 1.00 79.31 127 VAL A O 1
ATOM 967 N N . PRO A 1 128 ? 2.946 7.057 12.563 1.00 79.62 128 PRO A N 1
ATOM 968 C CA . PRO A 1 128 ? 2.979 7.824 13.803 1.00 79.62 128 PRO A CA 1
ATOM 969 C C . PRO A 1 128 ? 4.392 7.904 14.392 1.00 79.62 128 PRO A C 1
ATOM 971 O O . PRO A 1 128 ? 5.229 7.028 14.161 1.00 79.62 128 PRO A O 1
ATOM 974 N N . ASP A 1 129 ? 4.636 8.925 15.217 1.00 80.38 129 ASP A N 1
ATOM 975 C CA . ASP A 1 129 ? 5.898 9.062 15.944 1.00 80.38 129 ASP A CA 1
ATOM 976 C C . ASP A 1 129 ? 6.155 7.857 16.870 1.00 80.38 129 ASP A C 1
ATOM 978 O O . ASP A 1 129 ? 5.278 7.367 17.592 1.00 80.38 129 ASP A O 1
ATOM 982 N N . SER A 1 130 ? 7.403 7.386 16.889 1.00 81.19 130 SER A N 1
ATOM 983 C CA . SER A 1 130 ? 7.773 6.194 17.659 1.00 81.19 130 SER A CA 1
ATOM 984 C C . SER A 1 130 ? 7.607 6.372 19.178 1.00 81.19 130 SER A C 1
ATOM 986 O O . SER A 1 130 ? 7.350 5.399 19.892 1.00 81.19 130 SER A O 1
ATOM 988 N N . ASN A 1 131 ? 7.734 7.594 19.709 1.00 82.44 131 ASN A N 1
ATOM 989 C CA . ASN A 1 131 ? 7.504 7.876 21.126 1.00 82.44 131 ASN A CA 1
ATOM 990 C C . ASN A 1 131 ? 6.012 7.911 21.450 1.00 82.44 131 ASN A C 1
ATOM 992 O O . ASN A 1 131 ? 5.627 7.436 22.524 1.00 82.44 131 ASN A O 1
ATOM 996 N N . LEU A 1 132 ? 5.170 8.384 20.525 1.00 83.62 132 LEU A N 1
ATOM 997 C CA . LEU A 1 132 ? 3.717 8.262 20.648 1.00 83.62 132 LEU A CA 1
ATOM 998 C C . LEU A 1 132 ? 3.317 6.786 20.760 1.00 83.62 132 LEU A C 1
ATOM 1000 O O . LEU A 1 132 ? 2.627 6.412 21.712 1.00 83.62 132 LEU A O 1
ATOM 1004 N N . ILE A 1 133 ? 3.822 5.924 19.868 1.00 84.81 133 ILE A N 1
ATOM 1005 C CA . ILE A 1 133 ? 3.535 4.483 19.931 1.00 84.81 133 ILE A CA 1
ATOM 1006 C C . ILE A 1 133 ? 4.000 3.878 21.252 1.00 84.81 133 ILE A C 1
ATOM 1008 O O . ILE A 1 133 ? 3.228 3.171 21.907 1.00 84.81 133 ILE A O 1
ATOM 1012 N N . LYS A 1 134 ? 5.231 4.164 21.693 1.00 84.00 134 LYS A N 1
ATOM 1013 C CA . LYS A 1 134 ? 5.738 3.682 22.990 1.00 84.00 134 LYS A CA 1
ATOM 1014 C C . LYS A 1 134 ? 4.854 4.139 24.147 1.00 84.00 134 LYS A C 1
ATOM 1016 O O . LYS A 1 134 ? 4.556 3.346 25.041 1.00 84.00 134 LYS A O 1
ATOM 1021 N N . THR A 1 135 ? 4.404 5.389 24.128 1.00 82.75 135 THR A N 1
ATOM 1022 C CA . THR A 1 135 ? 3.542 5.961 25.171 1.00 82.75 135 THR A CA 1
ATOM 1023 C C . THR A 1 135 ? 2.190 5.256 25.210 1.00 82.75 135 THR A C 1
ATOM 1025 O O . THR A 1 135 ? 1.779 4.760 26.259 1.00 82.75 135 THR A O 1
ATOM 1028 N N . LEU A 1 136 ? 1.527 5.125 24.064 1.00 83.44 136 LEU A N 1
ATOM 1029 C CA . LEU A 1 136 ? 0.227 4.463 23.957 1.00 83.44 136 LEU A CA 1
ATOM 1030 C C . LEU A 1 136 ? 0.303 2.962 24.265 1.00 83.44 136 LEU A C 1
ATOM 1032 O O . LEU A 1 136 ? -0.598 2.394 24.880 1.00 83.44 136 LEU A O 1
ATOM 1036 N N . THR A 1 137 ? 1.408 2.314 23.898 1.00 80.19 137 THR A N 1
ATOM 1037 C CA . THR A 1 137 ? 1.611 0.880 24.137 1.00 80.19 137 THR A CA 1
ATOM 1038 C C . THR A 1 137 ? 1.990 0.583 25.591 1.00 80.19 137 THR A C 1
ATOM 1040 O O . THR A 1 137 ? 1.635 -0.479 26.109 1.00 80.19 137 THR A O 1
ATOM 1043 N N . SER A 1 138 ? 2.664 1.503 26.288 1.00 76.56 138 SER A N 1
ATOM 1044 C CA . SER A 1 138 ? 3.051 1.345 27.701 1.00 76.56 138 SER A CA 1
ATOM 1045 C C . SER A 1 138 ? 1.938 1.713 28.688 1.00 76.56 138 SER A C 1
ATOM 1047 O O . SER A 1 138 ? 1.822 1.068 29.730 1.00 76.56 138 SER A O 1
ATOM 1049 N N . ARG A 1 139 ? 1.058 2.669 28.362 1.00 66.88 139 ARG A N 1
ATOM 1050 C CA . ARG A 1 139 ? -0.083 3.054 29.217 1.00 66.88 139 ARG A CA 1
ATOM 1051 C C . ARG A 1 139 ? -1.171 1.988 29.236 1.00 66.88 139 ARG A C 1
ATOM 1053 O O . ARG A 1 139 ? -1.627 1.582 28.179 1.00 66.88 139 ARG A O 1
ATOM 1060 N N . ASN A 1 140 ? -1.624 1.523 30.398 1.00 54.03 140 ASN A N 1
ATOM 1061 C CA . ASN A 1 140 ? -2.847 0.715 30.490 1.00 54.03 140 ASN A CA 1
ATOM 1062 C C . ASN A 1 140 ? -4.043 1.631 30.775 1.00 54.03 140 ASN A C 1
ATOM 1064 O O . ASN A 1 140 ? -4.032 2.326 31.785 1.00 54.03 140 ASN A O 1
ATOM 1068 N N . GLY A 1 141 ? -5.082 1.582 29.938 1.00 58.97 141 GLY A N 1
ATOM 1069 C CA . GLY A 1 141 ? -6.325 2.325 30.168 1.00 58.97 141 GLY A CA 1
ATOM 1070 C C . GLY A 1 141 ? -6.306 3.791 29.709 1.00 58.97 141 GLY A C 1
ATOM 1071 O O . GLY A 1 141 ? -5.368 4.230 29.046 1.00 58.97 141 GLY A O 1
ATOM 1072 N N . LEU A 1 142 ? -7.409 4.485 30.022 1.00 57.50 142 LEU A N 1
ATOM 1073 C CA . LEU A 1 142 ? -7.848 5.807 29.538 1.00 57.50 142 LEU A CA 1
ATOM 1074 C C . LEU A 1 142 ? -6.733 6.859 29.430 1.00 57.50 142 LEU A C 1
ATOM 1076 O O . LEU A 1 142 ? -5.906 7.011 30.329 1.00 57.50 142 LEU A O 1
ATOM 1080 N N . VAL A 1 143 ? -6.760 7.629 28.340 1.00 59.31 143 VAL A N 1
ATOM 1081 C CA . VAL A 1 143 ? -5.794 8.707 28.089 1.00 59.31 143 VAL A CA 1
ATOM 1082 C C . VAL A 1 143 ? -6.255 10.054 28.646 1.00 59.31 143 VAL A C 1
ATOM 1084 O O . VAL A 1 143 ? -5.402 10.785 29.143 1.00 59.31 143 VAL A O 1
ATOM 1087 N N . SER A 1 144 ? -7.563 10.341 28.628 1.00 51.88 144 SER A N 1
ATOM 1088 C CA . SER A 1 144 ? -8.275 11.376 29.403 1.00 51.88 144 SER A CA 1
ATOM 1089 C C . SER A 1 144 ? -9.723 11.502 28.899 1.00 51.88 144 SER A C 1
ATOM 1091 O O . SER A 1 144 ? -10.019 11.116 27.768 1.00 51.88 144 SER A O 1
ATOM 1093 N N . GLY A 1 145 ? -10.606 12.074 29.725 1.00 51.81 14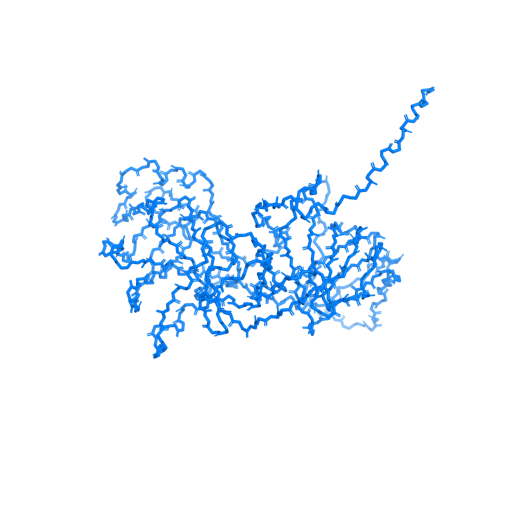5 GLY A N 1
ATOM 1094 C CA . GLY A 1 145 ? -11.812 12.821 29.329 1.00 51.81 145 GLY A CA 1
ATOM 1095 C C . GLY A 1 145 ? -13.020 12.069 28.759 1.00 51.81 145 GLY A C 1
ATOM 1096 O O . GLY A 1 145 ? -14.127 12.524 29.005 1.00 51.81 145 GLY A O 1
ATOM 1097 N N . ASN A 1 146 ? -12.807 10.975 28.018 1.00 62.97 146 ASN A N 1
ATOM 1098 C CA . ASN A 1 146 ? -13.768 9.983 27.485 1.00 62.97 146 ASN A CA 1
ATOM 1099 C C . ASN A 1 146 ? -13.095 9.045 26.452 1.00 62.97 146 ASN A C 1
ATOM 1101 O O . ASN A 1 146 ? -13.706 8.078 26.007 1.00 62.97 146 ASN A O 1
ATOM 1105 N N . THR A 1 147 ? -11.837 9.301 26.072 1.00 72.69 147 THR A N 1
ATOM 1106 C CA . THR A 1 147 ? -11.133 8.551 25.025 1.00 72.69 147 THR A CA 1
ATOM 1107 C C . THR A 1 147 ? -10.442 7.307 25.583 1.00 72.69 147 THR A C 1
ATOM 1109 O O . THR A 1 147 ? -9.487 7.398 26.371 1.00 72.69 147 THR A O 1
ATOM 1112 N N . THR A 1 148 ? -10.883 6.132 25.133 1.00 86.00 148 THR A N 1
ATOM 1113 C CA . THR A 1 148 ? -10.283 4.846 25.503 1.00 86.00 148 THR A CA 1
ATOM 1114 C C . THR A 1 148 ? -9.186 4.467 24.517 1.00 86.00 148 THR A C 1
ATOM 1116 O O . THR A 1 148 ? -9.382 4.500 23.308 1.00 86.00 148 THR A O 1
ATOM 1119 N N . VAL A 1 149 ? -8.015 4.074 25.027 1.00 87.31 149 VAL A N 1
ATOM 1120 C CA . VAL A 1 149 ? -6.972 3.467 24.189 1.00 87.31 149 VAL A CA 1
ATOM 1121 C C . VAL A 1 149 ? -7.155 1.959 24.167 1.00 87.31 149 VAL A C 1
ATOM 1123 O O . VAL A 1 149 ? -7.025 1.295 25.200 1.00 87.31 149 VAL A O 1
ATOM 1126 N N . VAL A 1 150 ? -7.389 1.410 22.980 1.00 89.81 150 VAL A N 1
ATOM 1127 C CA . VAL A 1 150 ? -7.486 -0.029 22.748 1.00 89.81 150 VAL A CA 1
ATOM 1128 C C . VAL A 1 150 ? -6.201 -0.526 22.096 1.00 89.81 150 VAL A C 1
ATOM 1130 O O . VAL A 1 150 ? -5.833 -0.157 20.979 1.00 89.81 150 VAL A O 1
ATOM 1133 N N . LYS A 1 151 ? -5.499 -1.405 22.813 1.00 88.94 151 LYS A N 1
ATOM 1134 C CA . LYS A 1 151 ? -4.272 -2.038 22.325 1.00 88.94 151 LYS A CA 1
ATOM 1135 C C . LYS A 1 151 ? -4.603 -3.284 21.523 1.00 88.94 151 LYS A C 1
ATOM 1137 O O . LYS A 1 151 ? -5.001 -4.306 22.091 1.00 88.94 151 LYS A O 1
ATOM 1142 N N . LEU A 1 152 ? -4.327 -3.241 20.229 1.00 87.50 152 LEU A N 1
ATOM 1143 C CA . LEU A 1 152 ? -4.403 -4.412 19.370 1.00 87.50 152 LEU A CA 1
ATOM 1144 C C . LEU A 1 152 ? -3.119 -5.223 19.554 1.00 87.50 152 LEU A C 1
ATOM 1146 O O . LEU A 1 152 ? -2.027 -4.841 19.135 1.00 87.50 152 LEU A O 1
ATOM 1150 N N . ARG A 1 153 ? -3.238 -6.337 20.285 1.00 71.81 153 ARG A N 1
ATOM 1151 C CA . ARG A 1 153 ? -2.100 -7.208 20.616 1.00 71.81 153 ARG A CA 1
ATOM 1152 C C . ARG A 1 153 ? -1.501 -7.775 19.330 1.00 71.81 153 ARG A C 1
ATOM 1154 O O . ARG A 1 153 ? -2.239 -8.129 18.426 1.00 71.81 153 ARG A O 1
ATOM 1161 N N . GLY A 1 154 ? -0.189 -8.017 19.286 1.00 61.62 154 GLY A N 1
ATOM 1162 C CA . GLY A 1 154 ? 0.499 -8.527 18.082 1.00 61.62 154 GLY A CA 1
ATOM 1163 C C . GLY A 1 154 ? 0.068 -9.914 17.563 1.00 61.62 154 GLY A C 1
ATOM 1164 O O . GLY A 1 154 ? 0.600 -10.386 16.564 1.00 61.62 154 GLY A O 1
ATOM 1165 N N . ARG A 1 155 ? -0.873 -10.602 18.230 1.00 60.06 155 ARG A N 1
ATOM 1166 C CA . ARG A 1 155 ? -1.543 -11.795 17.676 1.00 60.06 155 ARG A CA 1
ATOM 1167 C C . ARG A 1 155 ? -2.739 -11.441 16.798 1.00 60.06 155 ARG A C 1
ATOM 1169 O O . ARG A 1 155 ? -3.119 -12.273 15.976 1.00 60.06 155 ARG A O 1
ATOM 1176 N N . SER A 1 156 ? -3.316 -10.261 16.999 1.00 68.38 156 SER A N 1
ATOM 1177 C CA . SER A 1 156 ? -4.470 -9.804 16.256 1.00 68.38 156 SER A CA 1
ATOM 1178 C C . SER A 1 156 ? -4.089 -9.523 14.820 1.00 68.38 156 SER A C 1
ATOM 1180 O O . SER A 1 156 ? -3.083 -8.863 14.546 1.00 68.38 156 SER A O 1
ATOM 1182 N N . LYS A 1 157 ? -4.873 -10.062 13.890 1.00 86.69 157 LYS A N 1
ATOM 1183 C CA . LYS A 1 157 ? -4.633 -9.812 12.471 1.00 86.69 157 LYS A CA 1
ATOM 1184 C C . LYS A 1 157 ? -5.295 -8.498 12.101 1.00 86.69 157 LYS A C 1
ATOM 1186 O O . LYS A 1 157 ? -6.509 -8.432 11.975 1.00 86.69 157 LYS A O 1
ATOM 1191 N N . VAL A 1 158 ? -4.481 -7.462 11.958 1.00 93.62 158 VAL A N 1
ATOM 1192 C CA . VAL A 1 158 ? -4.942 -6.126 11.585 1.00 93.62 158 VAL A CA 1
ATOM 1193 C C . VAL A 1 158 ? -4.376 -5.797 10.220 1.00 93.62 158 VAL A C 1
ATOM 1195 O O . VAL A 1 158 ? -3.158 -5.802 10.056 1.00 93.62 158 VAL A O 1
ATOM 1198 N N . TRP A 1 159 ? -5.234 -5.504 9.254 1.00 95.12 159 TRP A N 1
ATOM 1199 C CA . TRP A 1 159 ? -4.822 -5.002 7.945 1.00 95.12 159 TRP A CA 1
ATOM 1200 C C . TRP A 1 159 ? -5.250 -3.552 7.770 1.00 95.12 159 TRP A C 1
ATOM 1202 O O . TRP A 1 159 ? -6.157 -3.091 8.460 1.00 95.12 159 TRP A O 1
ATOM 1212 N N . LYS A 1 160 ? -4.594 -2.846 6.849 1.00 94.94 160 LYS A N 1
ATOM 1213 C CA . LYS A 1 160 ? -4.978 -1.487 6.458 1.00 94.94 160 LYS A CA 1
ATOM 1214 C C . LYS A 1 160 ? -5.642 -1.509 5.080 1.00 94.94 160 LYS A C 1
ATOM 1216 O O . LYS A 1 160 ? -5.315 -2.356 4.258 1.00 94.94 160 LYS A O 1
ATOM 1221 N N . CYS A 1 161 ? -6.529 -0.579 4.782 1.00 93.69 161 CYS A N 1
ATOM 1222 C CA . CYS A 1 161 ? -6.907 -0.234 3.408 1.00 93.69 161 CYS A CA 1
ATOM 1223 C C . CYS A 1 161 ? -7.160 1.267 3.319 1.00 93.69 161 CYS A C 1
ATOM 1225 O O . CYS A 1 161 ? -7.367 1.916 4.343 1.00 93.69 161 CYS A O 1
ATOM 1227 N N . ALA A 1 162 ? -7.084 1.828 2.118 1.00 92.38 162 ALA A N 1
ATOM 1228 C CA . ALA A 1 162 ? -7.258 3.260 1.931 1.00 92.38 162 ALA A CA 1
ATOM 1229 C C . ALA A 1 162 ? -8.701 3.681 2.255 1.00 92.38 162 ALA A C 1
ATOM 1231 O O . ALA A 1 162 ? -9.656 2.943 1.979 1.00 92.38 162 ALA A O 1
ATOM 1232 N N . GLY A 1 163 ? -8.826 4.834 2.909 1.00 90.75 163 GLY A N 1
ATOM 1233 C CA . GLY A 1 163 ? -10.093 5.432 3.310 1.00 90.75 163 GLY A CA 1
ATOM 1234 C C . GLY A 1 163 ? -10.446 6.644 2.460 1.00 90.75 163 GLY A C 1
ATOM 1235 O O . GLY A 1 163 ? -10.030 6.758 1.307 1.00 90.75 163 GLY A O 1
ATOM 1236 N N . HIS A 1 164 ? -11.239 7.535 3.040 1.00 87.50 164 HIS A N 1
ATOM 1237 C CA . HIS A 1 164 ? -11.660 8.774 2.407 1.00 87.50 164 HIS A CA 1
ATOM 1238 C C . HIS A 1 164 ? -10.596 9.866 2.526 1.00 87.50 164 HIS A C 1
ATOM 1240 O O . HIS A 1 164 ? -9.812 9.908 3.482 1.00 87.50 164 HIS A O 1
ATOM 1246 N N . VAL A 1 165 ? -10.628 10.780 1.559 1.00 83.75 165 VAL A N 1
ATOM 1247 C CA . VAL A 1 165 ? -9.904 12.049 1.591 1.00 83.75 165 VAL A CA 1
ATOM 1248 C C . VAL A 1 165 ? -10.939 13.144 1.807 1.00 83.75 165 VAL A C 1
ATOM 1250 O O . VAL A 1 165 ? -11.772 13.396 0.937 1.00 83.75 165 VAL A O 1
ATOM 1253 N N . TYR A 1 166 ? -10.907 13.770 2.977 1.00 80.06 166 TYR A N 1
ATOM 1254 C CA . TYR A 1 166 ? -11.773 14.894 3.309 1.00 80.06 166 TYR A CA 1
ATOM 1255 C C . TYR A 1 166 ? -11.037 16.198 3.017 1.00 80.06 166 TYR A C 1
ATOM 1257 O O . TYR A 1 166 ? -9.894 16.377 3.435 1.00 80.06 166 TYR A O 1
ATOM 1265 N N . GLN A 1 167 ? -11.693 17.109 2.308 1.00 75.56 167 GLN A N 1
ATOM 1266 C CA . GLN A 1 167 ? -11.175 18.453 2.070 1.00 75.56 167 GLN A CA 1
ATOM 1267 C C . GLN A 1 167 ? -11.405 19.302 3.327 1.00 75.56 167 GLN A C 1
ATOM 1269 O O . GLN A 1 167 ? -12.540 19.435 3.785 1.00 75.56 167 GLN A O 1
ATOM 1274 N N . GLY A 1 168 ? -10.322 19.817 3.900 1.00 65.25 168 GLY A N 1
ATOM 1275 C CA . GLY A 1 168 ? -10.317 20.755 5.016 1.00 65.25 168 GLY A CA 1
ATOM 1276 C C . GLY A 1 168 ? -10.245 22.210 4.549 1.00 65.25 168 GLY A C 1
ATOM 1277 O O . GLY A 1 168 ? -10.307 22.521 3.359 1.00 65.25 168 GLY A O 1
ATOM 1278 N N . GLU A 1 169 ? -10.108 23.127 5.504 1.00 60.19 169 GLU A N 1
ATOM 1279 C CA . GLU A 1 169 ? -9.876 24.544 5.211 1.00 60.19 169 GLU A CA 1
ATOM 1280 C C . GLU A 1 169 ? -8.434 24.763 4.703 1.00 60.19 169 GLU A C 1
ATOM 1282 O O . GLU A 1 169 ? -7.519 24.019 5.061 1.00 60.19 169 GLU A O 1
ATOM 1287 N N . ASN A 1 170 ? -8.211 25.788 3.872 1.00 62.59 170 ASN A N 1
ATOM 1288 C CA . ASN A 1 170 ? -6.892 26.150 3.316 1.00 62.59 170 ASN A CA 1
ATOM 1289 C C . ASN A 1 170 ? -6.183 25.028 2.529 1.00 62.59 170 ASN A C 1
ATOM 1291 O O . ASN A 1 170 ? -4.984 24.823 2.704 1.00 62.59 170 ASN A O 1
ATOM 1295 N N . GLU A 1 171 ? -6.921 24.285 1.694 1.00 60.53 171 GLU A N 1
ATOM 1296 C CA . GLU A 1 171 ? -6.387 23.193 0.850 1.00 60.53 171 GLU A CA 1
ATOM 1297 C C . GLU A 1 171 ? -5.735 22.046 1.646 1.00 60.53 171 GLU A C 1
ATOM 1299 O O . GLU A 1 171 ? -5.056 21.183 1.094 1.00 60.53 171 GLU A O 1
ATOM 1304 N N . THR A 1 172 ? -5.958 21.988 2.959 1.00 62.28 172 THR A N 1
ATOM 1305 C CA . THR A 1 172 ? -5.519 20.850 3.765 1.00 62.28 172 THR A CA 1
ATOM 1306 C C . THR A 1 172 ? -6.403 19.646 3.460 1.00 62.28 172 THR A C 1
ATOM 1308 O O . THR A 1 172 ? -7.623 19.748 3.393 1.00 62.28 172 THR A O 1
ATOM 1311 N N . SER A 1 173 ? -5.798 18.481 3.242 1.00 67.38 173 SER A N 1
ATOM 1312 C CA . SER A 1 173 ? -6.533 17.229 3.058 1.00 67.38 173 SER A CA 1
ATOM 1313 C C . SER A 1 173 ? -6.411 16.384 4.318 1.00 67.38 173 SER A C 1
ATOM 1315 O O . SER A 1 173 ? -5.318 16.169 4.839 1.00 67.38 173 SER A O 1
ATOM 1317 N N . HIS A 1 174 ? -7.520 15.853 4.811 1.00 76.25 174 HIS A N 1
ATOM 1318 C CA . HIS A 1 174 ? -7.527 14.873 5.888 1.00 76.25 174 HIS A CA 1
ATOM 1319 C C . HIS A 1 174 ? -7.705 13.486 5.286 1.00 76.25 174 HIS A C 1
ATOM 1321 O O . HIS A 1 174 ? -8.765 13.148 4.758 1.00 76.25 174 HIS A O 1
ATOM 1327 N N . VAL A 1 175 ? -6.645 12.686 5.349 1.00 82.94 175 VAL A N 1
ATOM 1328 C CA . VAL A 1 175 ? -6.632 11.329 4.803 1.00 82.94 175 VAL A CA 1
ATOM 1329 C C . VAL A 1 175 ? -6.929 10.342 5.914 1.00 82.94 175 VAL A C 1
ATOM 1331 O O . VAL A 1 175 ? -6.244 10.306 6.936 1.00 82.94 175 VAL A O 1
ATOM 1334 N N . THR A 1 176 ? -7.927 9.503 5.682 1.00 89.38 176 THR A N 1
ATOM 1335 C CA . THR A 1 176 ? -8.266 8.396 6.572 1.00 89.38 176 THR A CA 1
ATOM 1336 C C . THR A 1 176 ? -7.839 7.069 5.968 1.00 89.38 176 THR A C 1
ATOM 1338 O O . THR A 1 176 ? -7.581 6.932 4.769 1.00 89.38 176 THR A O 1
ATOM 1341 N N . PHE A 1 177 ? -7.775 6.055 6.816 1.00 93.06 177 PHE A N 1
ATOM 1342 C CA . PHE A 1 177 ? -7.614 4.678 6.383 1.00 93.06 177 PHE A CA 1
ATOM 1343 C C . PHE A 1 177 ? -8.533 3.783 7.197 1.00 93.06 177 PHE A C 1
ATOM 1345 O O . PHE A 1 177 ? -9.039 4.170 8.245 1.00 93.06 177 PHE A O 1
ATOM 1352 N N . TYR A 1 178 ? -8.746 2.570 6.716 1.00 96.06 178 TYR A N 1
ATOM 1353 C CA . TYR A 1 178 ? -9.513 1.570 7.432 1.00 96.06 178 TYR A CA 1
ATOM 1354 C C . TYR A 1 178 ? -8.582 0.577 8.111 1.00 96.06 178 TYR A C 1
ATOM 1356 O O . TYR A 1 178 ? -7.662 0.051 7.481 1.00 96.06 178 TYR A O 1
ATOM 1364 N N . LEU A 1 179 ? -8.852 0.278 9.379 1.00 96.50 179 LEU A N 1
ATOM 1365 C CA . LEU A 1 179 ? -8.340 -0.912 10.047 1.00 96.50 179 LEU A CA 1
ATOM 1366 C C . LEU A 1 179 ? -9.345 -2.048 9.867 1.00 96.50 179 LEU A C 1
ATOM 1368 O O . LEU A 1 179 ? -10.491 -1.953 10.301 1.00 96.50 179 LEU A O 1
ATOM 1372 N N . VAL A 1 180 ? -8.902 -3.130 9.232 1.00 96.62 180 VAL A N 1
ATOM 1373 C CA . VAL A 1 180 ? -9.711 -4.328 8.983 1.00 96.62 180 VAL A CA 1
ATOM 1374 C C . VAL A 1 180 ? -9.300 -5.404 9.972 1.00 96.62 180 VAL A C 1
ATOM 1376 O O . VAL A 1 180 ? -8.147 -5.847 9.972 1.00 96.62 180 VAL A O 1
ATOM 1379 N N . ILE A 1 181 ? -10.239 -5.814 10.823 1.00 95.75 181 ILE A N 1
ATOM 1380 C CA . ILE A 1 181 ? -9.978 -6.717 11.949 1.00 95.75 181 ILE A CA 1
ATOM 1381 C C . ILE A 1 181 ? -11.033 -7.832 11.956 1.00 95.75 181 ILE A C 1
ATOM 1383 O O . ILE A 1 181 ? -12.216 -7.556 11.744 1.00 95.75 181 ILE A O 1
ATOM 1387 N N . PRO A 1 182 ? -10.660 -9.108 12.180 1.00 94.25 182 PRO A N 1
ATOM 1388 C CA . PRO A 1 182 ? -11.630 -10.178 12.373 1.00 94.25 182 PRO A CA 1
ATOM 1389 C C . PRO A 1 182 ? -12.595 -9.836 13.508 1.00 94.25 182 PRO A C 1
ATOM 1391 O O . PRO A 1 182 ? -12.156 -9.541 14.616 1.00 94.25 182 PRO A O 1
ATOM 1394 N N . ARG A 1 183 ? -13.904 -9.963 13.263 1.00 92.50 183 ARG A N 1
ATOM 1395 C CA . ARG A 1 183 ? -14.958 -9.522 14.192 1.00 92.50 183 ARG A CA 1
ATOM 1396 C C . ARG A 1 183 ? -14.760 -10.011 15.634 1.00 92.50 183 ARG A C 1
ATOM 1398 O O . ARG A 1 183 ? -14.838 -9.238 16.581 1.00 92.50 183 ARG A O 1
ATOM 1405 N N . ARG A 1 184 ? -14.376 -11.284 15.785 1.00 90.12 184 ARG A N 1
ATOM 1406 C CA . ARG A 1 184 ? -14.112 -11.942 17.082 1.00 90.12 184 ARG A CA 1
ATOM 1407 C C . ARG A 1 184 ? -13.029 -11.261 17.928 1.00 90.12 184 ARG A C 1
ATOM 1409 O O . ARG A 1 184 ? -12.934 -11.533 19.120 1.00 90.12 184 ARG A O 1
ATOM 1416 N N . GLU A 1 185 ? -12.177 -10.448 17.313 1.00 89.56 185 GLU A N 1
ATOM 1417 C CA . GLU A 1 185 ? -11.066 -9.752 17.960 1.00 89.56 185 GLU A CA 1
ATOM 1418 C C . GLU A 1 185 ? -11.356 -8.260 18.179 1.00 89.56 185 GLU A C 1
ATOM 1420 O O . GLU A 1 185 ? -10.560 -7.585 18.827 1.00 89.56 185 GLU A O 1
ATOM 1425 N N . SER A 1 186 ? -12.484 -7.749 17.676 1.00 92.75 186 SER A N 1
ATOM 1426 C CA . SER A 1 186 ? -12.779 -6.314 17.594 1.00 92.75 186 SER A CA 1
ATOM 1427 C C . SER A 1 186 ? -14.178 -5.908 18.062 1.00 92.75 186 SER A C 1
ATOM 1429 O O . SER A 1 186 ? -14.521 -4.738 17.954 1.00 92.75 186 SER A O 1
ATOM 1431 N N . ASP A 1 187 ? -14.988 -6.826 18.597 1.00 87.69 187 ASP A N 1
ATOM 1432 C CA . ASP A 1 187 ? -16.356 -6.524 19.069 1.00 87.69 187 ASP A CA 1
ATOM 1433 C C . ASP A 1 187 ? -16.416 -5.529 20.252 1.00 87.69 187 ASP A C 1
ATOM 1435 O O . ASP A 1 187 ? -17.489 -5.049 20.598 1.00 87.69 187 ASP A O 1
ATOM 1439 N N . HIS A 1 188 ? -15.282 -5.224 20.888 1.00 89.81 188 HIS A N 1
ATOM 1440 C CA . HIS A 1 188 ? -15.181 -4.305 22.029 1.00 89.81 188 HIS A CA 1
ATOM 1441 C C . HIS A 1 188 ? -14.722 -2.888 21.647 1.00 89.81 188 HIS A C 1
ATOM 1443 O O . HIS A 1 188 ? -14.559 -2.058 22.538 1.00 89.81 188 HIS A O 1
ATOM 1449 N N . ILE A 1 189 ? -14.454 -2.641 20.362 1.00 92.75 189 ILE A N 1
ATOM 1450 C CA . ILE A 1 189 ? -13.976 -1.354 19.845 1.00 92.75 189 ILE A CA 1
ATOM 1451 C C . ILE A 1 189 ? -15.174 -0.476 19.496 1.00 92.75 189 ILE A C 1
ATOM 1453 O O . ILE A 1 189 ? -16.084 -0.930 18.802 1.00 92.75 189 ILE A O 1
ATOM 1457 N N . ASN A 1 190 ? -15.135 0.782 19.923 1.00 92.25 190 ASN A N 1
ATOM 1458 C CA . ASN A 1 190 ? -16.179 1.771 19.687 1.00 92.25 190 ASN A CA 1
ATOM 1459 C C . ASN A 1 190 ? -15.659 2.963 18.876 1.00 92.25 190 ASN A C 1
ATOM 1461 O O . ASN A 1 190 ? -14.454 3.177 18.735 1.00 92.25 190 ASN A O 1
ATOM 1465 N N . VAL A 1 191 ? -16.597 3.758 18.355 1.00 91.69 191 VAL A N 1
ATOM 1466 C CA . VAL A 1 191 ? -16.301 5.100 17.836 1.00 91.69 191 VAL A CA 1
ATOM 1467 C C . VAL A 1 191 ? -15.630 5.930 18.935 1.00 91.69 191 VAL A C 1
ATOM 1469 O O . VAL A 1 191 ? -15.908 5.730 20.115 1.00 91.69 191 VAL A O 1
ATOM 1472 N N . ASP A 1 192 ? -14.724 6.822 18.533 1.00 89.38 192 ASP A N 1
ATOM 1473 C CA . ASP A 1 192 ? -13.854 7.640 19.383 1.00 89.38 192 ASP A CA 1
ATOM 1474 C C . ASP A 1 192 ? -12.724 6.909 20.124 1.00 89.38 192 ASP A C 1
ATOM 1476 O O . ASP A 1 192 ? -11.831 7.580 20.652 1.00 89.38 192 ASP A O 1
ATOM 1480 N N . ASP A 1 193 ? -12.674 5.574 20.104 1.00 90.44 193 ASP A N 1
ATOM 1481 C CA . ASP A 1 193 ? -11.527 4.842 20.645 1.00 90.44 193 ASP A CA 1
ATOM 1482 C C . ASP A 1 193 ? -10.242 5.173 19.868 1.00 90.44 193 ASP A C 1
ATOM 1484 O O . ASP A 1 193 ? -10.237 5.355 18.649 1.00 90.44 193 ASP A O 1
ATOM 1488 N N . VAL A 1 194 ? -9.111 5.196 20.572 1.00 91.25 194 VAL A N 1
ATOM 1489 C CA . VAL A 1 194 ? -7.777 5.271 19.966 1.00 91.25 194 VAL A CA 1
ATOM 1490 C C . VAL A 1 194 ? -7.197 3.868 19.876 1.00 91.25 194 VAL A C 1
ATOM 1492 O O . VAL A 1 194 ? -6.900 3.227 20.885 1.00 91.25 194 VAL A O 1
ATOM 1495 N N . LEU A 1 195 ? -7.003 3.392 18.653 1.00 92.69 195 LEU A N 1
ATOM 1496 C CA . LEU A 1 195 ? -6.429 2.090 18.353 1.00 92.69 195 LEU A CA 1
ATOM 1497 C C . LEU A 1 195 ? -4.921 2.215 18.188 1.00 92.69 195 LEU A C 1
ATOM 1499 O O . LEU A 1 195 ? -4.442 3.012 17.381 1.00 92.69 195 LEU A O 1
ATOM 1503 N N . VAL A 1 196 ? -4.173 1.389 18.918 1.00 91.44 196 VAL A N 1
ATOM 1504 C CA . VAL A 1 196 ? -2.713 1.310 18.800 1.00 91.44 196 VAL A CA 1
ATOM 1505 C C . VAL A 1 196 ? -2.259 -0.120 18.535 1.00 91.44 196 VAL A C 1
ATOM 1507 O O . VAL A 1 196 ? -2.718 -1.066 19.183 1.00 91.44 196 VAL A O 1
ATOM 1510 N N . GLY A 1 197 ? -1.328 -0.276 17.596 1.00 89.25 197 GLY A N 1
ATOM 1511 C CA . GLY A 1 197 ? -0.715 -1.556 17.262 1.00 89.25 197 GLY A CA 1
ATOM 1512 C C . GLY A 1 197 ? 0.720 -1.395 16.772 1.00 89.25 197 GLY A C 1
ATOM 1513 O O . GLY A 1 197 ? 1.022 -0.527 15.957 1.00 89.25 197 GLY A O 1
ATOM 1514 N N . SER A 1 198 ? 1.607 -2.276 17.238 1.00 83.25 198 SER A N 1
ATOM 1515 C CA . SER A 1 198 ? 3.040 -2.259 16.901 1.00 83.25 198 SER A CA 1
ATOM 1516 C C . SER A 1 198 ? 3.370 -2.886 15.540 1.00 83.25 198 SER A C 1
ATOM 1518 O O . SER A 1 198 ? 4.534 -2.998 15.171 1.00 83.25 198 SER A O 1
ATOM 1520 N N . SER A 1 199 ? 2.368 -3.397 14.824 1.00 84.94 199 SER A N 1
ATOM 1521 C CA . SER A 1 199 ? 2.521 -3.967 13.483 1.00 84.94 199 SER A CA 1
ATOM 1522 C C . SER A 1 199 ? 1.160 -4.126 12.819 1.00 84.94 199 SER A C 1
ATOM 1524 O O . SER A 1 199 ? 0.150 -4.276 13.508 1.00 84.94 199 SER A O 1
ATOM 1526 N N . SER A 1 200 ? 1.149 -4.178 11.493 1.00 88.50 200 SER A N 1
ATOM 1527 C CA . SER A 1 200 ? -0.024 -4.522 10.693 1.00 88.50 200 SER A CA 1
ATOM 1528 C C . SER A 1 200 ? 0.353 -5.535 9.607 1.00 88.50 200 SER A C 1
ATOM 1530 O O . SER A 1 200 ? 1.524 -5.754 9.304 1.00 88.50 200 SER A O 1
ATOM 1532 N N . GLY A 1 201 ? -0.648 -6.205 9.045 1.00 87.75 201 GLY A N 1
ATOM 1533 C CA . GLY A 1 201 ? -0.495 -7.231 8.020 1.00 87.75 201 GLY A CA 1
ATOM 1534 C C . GLY A 1 201 ? -0.198 -6.693 6.621 1.00 87.75 201 GLY A C 1
ATOM 1535 O O . GLY A 1 201 ? -0.168 -7.497 5.694 1.00 87.75 201 GLY A O 1
ATOM 1536 N N . GLY A 1 202 ? 0.001 -5.385 6.451 1.00 90.06 202 GLY A N 1
ATOM 1537 C CA . GLY A 1 202 ? 0.072 -4.722 5.149 1.00 90.06 202 GLY A CA 1
ATOM 1538 C C . GLY A 1 202 ? -1.220 -3.985 4.795 1.00 90.06 202 GLY A C 1
ATOM 1539 O O . GLY A 1 202 ? -2.270 -4.199 5.417 1.00 90.06 202 GLY A O 1
ATOM 1540 N N . PHE A 1 203 ? -1.144 -3.160 3.751 1.00 93.00 203 PHE A N 1
ATOM 1541 C CA . PHE A 1 203 ? -2.347 -2.681 3.077 1.00 93.00 203 PHE A CA 1
ATOM 1542 C C . PHE A 1 203 ? -2.959 -3.803 2.247 1.00 93.00 203 PHE A C 1
ATOM 1544 O O . PHE A 1 203 ? -2.248 -4.583 1.613 1.00 93.00 203 PHE A O 1
ATOM 1551 N N . LEU A 1 204 ? -4.280 -3.882 2.245 1.00 95.88 204 LEU A N 1
ATOM 1552 C CA . LEU A 1 204 ? -5.028 -4.756 1.368 1.00 95.88 204 LEU A CA 1
ATOM 1553 C C . LEU A 1 204 ? -5.015 -4.188 -0.042 1.00 95.88 204 LEU A C 1
ATOM 1555 O O . LEU A 1 204 ? -5.205 -2.992 -0.261 1.00 95.88 204 LEU A O 1
ATOM 1559 N N . GLU A 1 205 ? -4.812 -5.077 -0.998 1.00 95.69 205 GLU A N 1
ATOM 1560 C CA . GLU A 1 205 ? -4.814 -4.748 -2.410 1.00 95.69 205 GLU A CA 1
ATOM 1561 C C . GLU A 1 205 ? -5.633 -5.791 -3.171 1.00 95.69 205 GLU A C 1
ATOM 1563 O O . GLU A 1 205 ? -5.682 -6.969 -2.796 1.00 95.69 205 GLU A O 1
ATOM 1568 N N . LYS A 1 206 ? -6.297 -5.354 -4.241 1.00 95.94 206 LYS A N 1
ATOM 1569 C CA . LYS A 1 206 ? -7.063 -6.223 -5.133 1.00 95.94 206 LYS A CA 1
ATOM 1570 C C . LYS A 1 206 ? -6.173 -6.665 -6.282 1.00 95.94 206 LYS A C 1
ATOM 1572 O O . LYS A 1 206 ? -5.519 -5.842 -6.909 1.00 95.94 206 LYS A O 1
ATOM 1577 N N . VAL A 1 207 ? -6.152 -7.961 -6.573 1.00 96.25 207 VAL A N 1
ATOM 1578 C CA . VAL A 1 207 ? -5.394 -8.507 -7.703 1.00 96.25 207 VAL A CA 1
ATOM 1579 C C . VAL A 1 207 ? -6.095 -8.169 -9.010 1.00 96.25 207 VAL A C 1
ATOM 1581 O O . VAL A 1 207 ? -7.235 -8.584 -9.224 1.00 96.25 207 VAL A O 1
ATOM 1584 N N . THR A 1 208 ? -5.390 -7.477 -9.896 1.00 96.19 208 THR A N 1
ATOM 1585 C CA . THR A 1 208 ? -5.894 -7.056 -11.208 1.00 96.19 208 THR A CA 1
ATOM 1586 C C . THR A 1 208 ? -5.379 -7.952 -12.326 1.00 96.19 208 THR A C 1
ATOM 1588 O O . THR A 1 208 ? -6.131 -8.305 -13.229 1.00 96.19 208 THR A O 1
ATOM 1591 N N . GLU A 1 209 ? -4.133 -8.414 -12.227 1.00 95.25 209 GLU A N 1
ATOM 1592 C CA . GLU A 1 209 ? -3.512 -9.262 -13.242 1.00 95.25 209 GLU A CA 1
ATOM 1593 C C . GLU A 1 209 ? -2.476 -10.213 -12.625 1.00 95.25 209 GLU A C 1
ATOM 1595 O O . GLU A 1 209 ? -1.839 -9.921 -11.611 1.00 95.25 209 GLU A O 1
ATOM 1600 N N . ILE A 1 210 ? -2.297 -11.384 -13.243 1.00 93.19 210 ILE A N 1
ATOM 1601 C CA . ILE A 1 210 ? -1.233 -12.325 -12.886 1.00 93.19 210 ILE A CA 1
ATOM 1602 C C . ILE A 1 210 ? -0.461 -12.718 -14.143 1.00 93.19 210 ILE A C 1
ATOM 1604 O O . ILE A 1 210 ? -0.939 -13.512 -14.954 1.00 93.19 210 ILE A O 1
ATOM 1608 N N . VAL A 1 211 ? 0.783 -12.257 -14.242 1.00 91.69 211 VAL A N 1
ATOM 1609 C CA . VAL A 1 211 ? 1.698 -12.601 -15.332 1.00 91.69 211 VAL A CA 1
ATOM 1610 C C . VAL A 1 211 ? 2.669 -13.679 -14.869 1.00 91.69 211 VAL A C 1
ATOM 1612 O O . VAL A 1 211 ? 3.294 -13.592 -13.809 1.00 91.69 211 VAL A O 1
ATOM 1615 N N . THR A 1 212 ? 2.806 -14.739 -15.665 1.00 89.19 212 THR A N 1
ATOM 1616 C CA . THR A 1 212 ? 3.722 -15.848 -15.372 1.00 89.19 212 THR A CA 1
ATOM 1617 C C . THR A 1 212 ? 4.888 -15.837 -16.344 1.00 89.19 212 THR A C 1
ATOM 1619 O O . THR A 1 212 ? 4.704 -16.092 -17.529 1.00 89.19 212 THR A O 1
ATOM 1622 N N . ILE A 1 213 ? 6.099 -15.626 -15.828 1.00 85.94 213 ILE A N 1
ATOM 1623 C CA . ILE A 1 213 ? 7.324 -15.776 -16.610 1.00 85.94 213 ILE A CA 1
ATOM 1624 C C . ILE A 1 213 ? 7.795 -17.233 -16.513 1.00 85.94 213 ILE A C 1
ATOM 1626 O O . ILE A 1 213 ? 8.096 -17.711 -15.408 1.00 85.94 213 ILE A O 1
ATOM 1630 N N . PRO A 1 214 ? 7.865 -17.962 -17.643 1.00 82.94 214 PRO A N 1
ATOM 1631 C CA . PRO A 1 214 ? 8.243 -19.369 -17.656 1.00 82.94 214 PRO A CA 1
ATOM 1632 C C . PRO A 1 214 ? 9.740 -19.569 -17.346 1.00 82.94 214 PRO A C 1
ATOM 1634 O O . PRO A 1 214 ? 10.450 -18.686 -16.858 1.00 82.94 214 PRO A O 1
ATOM 1637 N N . SER A 1 215 ? 10.230 -20.791 -17.565 1.00 77.56 215 SER A N 1
ATOM 1638 C CA . SER A 1 215 ? 11.656 -21.123 -17.455 1.00 77.56 215 SER A CA 1
ATOM 1639 C C . SER A 1 215 ? 12.523 -20.159 -18.292 1.00 77.56 215 SER A C 1
ATOM 1641 O O . SER A 1 215 ? 12.102 -19.804 -19.390 1.00 77.56 215 SER A O 1
ATOM 1643 N N . PRO A 1 216 ? 13.723 -19.754 -17.826 1.00 78.00 216 PRO A N 1
ATOM 1644 C CA . PRO A 1 216 ? 14.421 -20.216 -16.618 1.00 78.00 216 PRO A CA 1
ATOM 1645 C C . PRO A 1 216 ? 13.991 -19.527 -15.314 1.00 78.00 216 PRO A C 1
ATOM 1647 O O . PRO A 1 216 ? 14.300 -20.035 -14.236 1.00 78.00 216 PRO A O 1
ATOM 1650 N N . TRP A 1 217 ? 13.258 -18.415 -15.390 1.00 75.94 217 TRP A N 1
ATOM 1651 C CA . TRP A 1 217 ? 12.977 -17.547 -14.242 1.00 75.94 217 TRP A CA 1
ATOM 1652 C C . TRP A 1 217 ? 11.940 -18.135 -13.282 1.00 75.94 217 TRP A C 1
ATOM 1654 O O . TRP A 1 217 ? 12.152 -18.120 -12.069 1.00 75.94 217 TRP A O 1
ATOM 1664 N N . ARG A 1 218 ? 10.860 -18.728 -13.816 1.00 82.19 218 ARG A N 1
ATOM 1665 C CA . ARG A 1 218 ? 9.758 -19.314 -13.023 1.00 82.19 218 ARG A CA 1
ATOM 1666 C C . ARG A 1 218 ? 9.227 -18.330 -11.966 1.00 82.19 218 ARG A C 1
ATOM 1668 O O . ARG A 1 218 ? 9.050 -18.690 -10.795 1.00 82.19 218 ARG A O 1
ATOM 1675 N N . THR A 1 219 ? 9.006 -17.092 -12.395 1.00 83.06 219 THR A N 1
ATOM 1676 C CA . THR A 1 219 ? 8.537 -15.973 -11.567 1.00 83.06 219 THR A CA 1
ATOM 1677 C C . THR A 1 219 ? 7.080 -15.685 -11.895 1.00 83.06 219 THR A C 1
ATOM 1679 O O . THR A 1 219 ? 6.678 -15.787 -13.054 1.00 83.06 219 THR A O 1
ATOM 1682 N N . LYS A 1 220 ? 6.288 -15.307 -10.891 1.00 87.88 220 LYS A N 1
ATOM 1683 C CA . LYS A 1 220 ? 4.981 -14.689 -11.129 1.00 87.88 220 LYS A CA 1
ATOM 1684 C C . LYS A 1 220 ? 4.977 -13.254 -10.646 1.00 87.88 220 LYS A C 1
ATOM 1686 O O . LYS A 1 220 ? 5.416 -12.990 -9.529 1.00 87.88 220 LYS A O 1
ATOM 1691 N N . PHE A 1 221 ? 4.447 -12.386 -11.488 1.00 91.31 221 PHE A N 1
ATOM 1692 C CA . PHE A 1 221 ? 4.099 -11.018 -11.168 1.00 91.31 221 PHE A CA 1
ATOM 1693 C C . PHE A 1 221 ? 2.605 -10.976 -10.909 1.00 91.31 221 PHE A C 1
ATOM 1695 O O . PHE A 1 221 ? 1.811 -11.388 -11.750 1.00 91.31 221 PHE A O 1
ATOM 1702 N N . VAL A 1 222 ? 2.234 -10.547 -9.715 1.00 93.44 222 VAL A N 1
ATOM 1703 C CA . VAL A 1 222 ? 0.847 -10.316 -9.332 1.00 93.44 222 VAL A CA 1
ATOM 1704 C C . VAL A 1 222 ? 0.689 -8.809 -9.271 1.00 93.44 222 VAL A C 1
ATOM 1706 O O . VAL A 1 222 ? 1.239 -8.174 -8.374 1.00 93.44 222 VAL A O 1
ATOM 1709 N N . HIS A 1 223 ? 0.018 -8.254 -10.270 1.00 95.12 223 HIS A N 1
ATOM 1710 C CA . HIS A 1 223 ? -0.336 -6.846 -10.304 1.00 95.12 223 HIS A CA 1
ATOM 1711 C C . HIS A 1 223 ? -1.561 -6.627 -9.434 1.00 95.12 223 HIS A C 1
ATOM 1713 O O . HIS A 1 223 ? -2.487 -7.449 -9.397 1.00 95.12 223 HIS A O 1
ATOM 1719 N N . THR A 1 224 ? -1.530 -5.526 -8.705 1.00 95.62 224 THR A N 1
ATOM 1720 C CA . THR A 1 224 ? -2.533 -5.202 -7.709 1.00 95.62 224 THR A CA 1
ATOM 1721 C C . THR A 1 224 ? -2.870 -3.720 -7.745 1.00 95.62 224 THR A C 1
ATOM 1723 O O . THR A 1 224 ? -2.118 -2.907 -8.277 1.00 95.62 224 THR A O 1
ATOM 1726 N N . GLU A 1 225 ? -3.999 -3.364 -7.150 1.00 95.06 225 GLU A N 1
ATOM 1727 C CA . GLU A 1 225 ? -4.381 -1.980 -6.875 1.00 95.06 225 GLU A CA 1
ATOM 1728 C C . GLU A 1 225 ? -4.726 -1.830 -5.399 1.00 95.06 225 GLU A C 1
ATOM 1730 O O . GLU A 1 225 ? -5.324 -2.729 -4.796 1.00 95.06 225 GLU A O 1
ATOM 1735 N N . LEU A 1 226 ? -4.339 -0.695 -4.814 1.00 93.75 226 LEU A N 1
ATOM 1736 C CA . LEU A 1 226 ? -4.679 -0.350 -3.439 1.00 93.75 226 LEU A CA 1
ATOM 1737 C C . LEU A 1 226 ? -6.195 -0.406 -3.228 1.00 93.75 226 LEU A C 1
ATOM 1739 O O . LEU A 1 226 ? -6.961 0.216 -3.961 1.00 93.75 226 LEU A O 1
ATOM 1743 N N . LEU A 1 227 ? -6.634 -1.166 -2.224 1.00 95.00 227 LEU A N 1
ATOM 1744 C CA . LEU A 1 227 ? -8.056 -1.316 -1.950 1.00 95.00 227 LEU A CA 1
ATOM 1745 C C . LEU A 1 227 ? -8.599 -0.061 -1.253 1.00 95.00 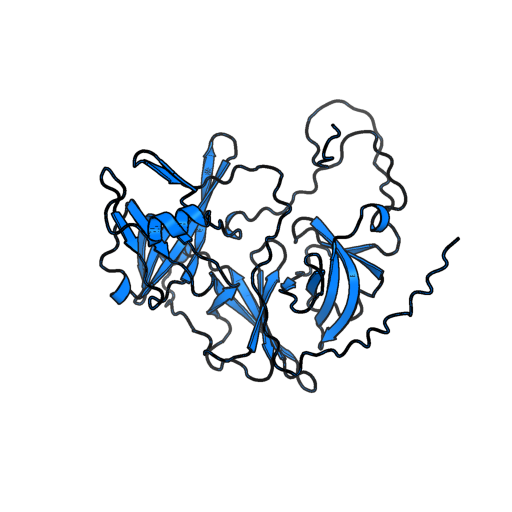227 LEU A C 1
ATOM 1747 O O . LEU A 1 227 ? -8.129 0.291 -0.170 1.00 95.00 227 LEU A O 1
ATOM 1751 N N . LEU A 1 228 ? -9.620 0.556 -1.851 1.00 92.62 228 LEU A N 1
ATOM 1752 C CA . LEU A 1 228 ? -10.432 1.618 -1.249 1.00 92.62 228 LEU A CA 1
ATOM 1753 C C . LEU A 1 228 ? -11.603 0.980 -0.491 1.00 92.62 228 LEU A C 1
ATOM 1755 O O . LEU A 1 228 ? -12.500 0.401 -1.106 1.00 92.62 228 LEU A O 1
ATOM 1759 N N . CYS A 1 229 ? -11.582 1.041 0.839 1.00 92.38 229 CYS A N 1
ATOM 1760 C CA . CYS A 1 229 ? -12.539 0.304 1.669 1.00 92.38 229 CYS A CA 1
ATOM 1761 C C . CYS A 1 229 ? -13.882 1.005 1.876 1.00 92.38 229 CYS A C 1
ATOM 1763 O O . CYS A 1 229 ? -14.862 0.306 2.121 1.00 92.38 229 CYS A O 1
ATOM 1765 N N . GLY A 1 230 ? -13.958 2.331 1.708 1.00 85.94 230 GLY A N 1
ATOM 1766 C CA . GLY A 1 230 ? -15.228 3.066 1.807 1.00 85.94 230 GLY A CA 1
ATOM 1767 C C . GLY A 1 230 ? -16.295 2.539 0.839 1.00 85.94 230 GLY A C 1
ATOM 1768 O O . GLY A 1 230 ? -17.462 2.430 1.183 1.00 85.94 230 GLY A O 1
ATOM 1769 N N . ASN A 1 231 ? -15.878 2.055 -0.335 1.00 85.19 231 ASN A N 1
ATOM 1770 C CA . ASN A 1 231 ? -16.788 1.521 -1.355 1.00 85.19 231 ASN A CA 1
ATOM 1771 C C . ASN A 1 231 ? -17.332 0.114 -1.039 1.00 85.19 231 ASN A C 1
ATOM 1773 O O . ASN A 1 231 ? -18.134 -0.421 -1.804 1.00 85.19 231 ASN A O 1
ATOM 1777 N N . LEU A 1 232 ? -16.846 -0.545 0.019 1.00 90.56 232 LEU A N 1
ATOM 1778 C CA . LEU A 1 232 ? -17.239 -1.919 0.342 1.00 90.56 232 LEU A CA 1
ATOM 1779 C C . LEU A 1 232 ? -18.505 -2.002 1.188 1.00 90.56 232 LEU A C 1
ATOM 1781 O O . LEU A 1 232 ? -19.125 -3.066 1.184 1.00 90.56 232 LEU A O 1
ATOM 1785 N N . GLU A 1 233 ? -18.864 -0.931 1.898 1.00 86.69 233 GLU A N 1
ATOM 1786 C CA . GLU A 1 233 ? -20.030 -0.901 2.786 1.00 86.69 233 GLU A CA 1
ATOM 1787 C C . GLU A 1 233 ? -21.317 -1.230 2.018 1.00 86.69 233 GLU A C 1
ATOM 1789 O O . GLU A 1 233 ? -22.029 -2.168 2.377 1.00 86.69 233 GLU A O 1
ATOM 1794 N N . ASP A 1 234 ? -21.522 -0.568 0.879 1.00 86.62 234 ASP A N 1
ATOM 1795 C CA . ASP A 1 234 ? -22.692 -0.764 0.013 1.00 86.62 234 ASP A CA 1
ATOM 1796 C C . ASP A 1 234 ? -22.506 -1.866 -1.046 1.00 86.62 234 ASP A C 1
ATOM 1798 O O . ASP A 1 234 ? -23.410 -2.163 -1.831 1.00 86.62 234 ASP A O 1
ATOM 1802 N N . SER A 1 235 ? -21.327 -2.490 -1.110 1.00 88.69 235 SER A N 1
ATOM 1803 C CA . SER A 1 235 ? -21.031 -3.498 -2.129 1.00 88.69 235 SER A CA 1
ATOM 1804 C C . SER A 1 235 ? -21.714 -4.832 -1.823 1.00 88.69 235 SER A C 1
ATOM 1806 O O . SER A 1 235 ? -21.583 -5.386 -0.727 1.00 88.69 235 SER A O 1
ATOM 1808 N N . SER A 1 236 ? -22.354 -5.425 -2.834 1.00 87.94 236 SER A N 1
ATOM 1809 C CA . SER A 1 236 ? -22.881 -6.795 -2.768 1.00 87.94 236 SER A CA 1
ATOM 1810 C C . SER A 1 236 ? -21.803 -7.879 -2.878 1.00 87.94 236 SER A C 1
ATOM 1812 O O . SER A 1 236 ? -22.104 -9.057 -2.686 1.00 87.94 236 SER A O 1
ATOM 1814 N N . ASP A 1 237 ? -20.560 -7.516 -3.209 1.00 89.00 237 ASP A N 1
ATOM 1815 C CA . ASP A 1 237 ? -19.483 -8.485 -3.397 1.00 89.00 237 ASP A CA 1
ATOM 1816 C C . ASP A 1 237 ? -19.092 -9.127 -2.067 1.00 89.00 237 ASP A C 1
ATOM 1818 O O . ASP A 1 237 ? -18.967 -8.451 -1.045 1.00 89.00 237 ASP A O 1
ATOM 1822 N N . VAL A 1 238 ? -18.848 -10.438 -2.084 1.00 90.50 238 VAL A N 1
ATOM 1823 C CA . VAL A 1 238 ? -18.326 -11.144 -0.911 1.00 90.50 238 VAL A CA 1
ATOM 1824 C C . VAL A 1 238 ? -16.876 -10.731 -0.690 1.00 90.50 238 VAL A C 1
ATOM 1826 O O . VAL A 1 238 ? -16.006 -10.958 -1.534 1.00 90.50 238 VAL A O 1
ATOM 1829 N N . PHE A 1 239 ? -16.603 -10.171 0.479 1.00 94.69 239 PHE A N 1
ATOM 1830 C CA . PHE A 1 239 ? -15.271 -9.798 0.903 1.00 94.69 239 PHE A CA 1
ATOM 1831 C C . PHE A 1 239 ? -14.569 -10.964 1.597 1.00 94.69 239 PHE A C 1
ATOM 1833 O O . PHE A 1 239 ? -15.064 -11.571 2.547 1.00 94.69 239 PHE A O 1
ATOM 1840 N N . ARG A 1 240 ? -13.355 -11.267 1.142 1.00 93.94 240 ARG A N 1
ATOM 1841 C CA . ARG A 1 240 ? -12.485 -12.240 1.796 1.00 93.94 240 ARG A CA 1
ATOM 1842 C C . ARG A 1 240 ? -11.031 -11.864 1.593 1.00 93.94 240 ARG A C 1
ATOM 1844 O O . ARG A 1 240 ? -10.600 -11.628 0.470 1.00 93.94 240 ARG A O 1
ATOM 1851 N N . ILE A 1 241 ? -10.264 -11.906 2.679 1.00 94.25 241 ILE A N 1
ATOM 1852 C CA . ILE A 1 241 ? -8.814 -11.731 2.624 1.00 94.25 241 ILE A CA 1
ATOM 1853 C C . ILE A 1 241 ? -8.161 -13.083 2.317 1.00 94.25 241 ILE A C 1
ATOM 1855 O O . ILE A 1 241 ? -8.218 -14.036 3.103 1.00 94.25 241 ILE A O 1
ATOM 1859 N N . ASN A 1 242 ? -7.499 -13.165 1.169 1.00 92.88 242 ASN A N 1
ATOM 1860 C CA . ASN A 1 242 ? -6.733 -14.320 0.728 1.00 92.88 242 ASN A CA 1
ATOM 1861 C C . ASN A 1 242 ? -5.300 -14.199 1.255 1.00 92.88 242 ASN A C 1
ATOM 1863 O O . ASN A 1 242 ? -4.381 -13.783 0.553 1.00 92.88 242 ASN A O 1
ATOM 1867 N N . GLU A 1 243 ? -5.104 -14.579 2.519 1.00 86.31 243 GLU A N 1
ATOM 1868 C CA . GLU A 1 243 ? -3.783 -14.541 3.147 1.00 86.31 243 GLU A CA 1
ATOM 1869 C C . GLU A 1 243 ? -2.735 -15.334 2.348 1.00 86.31 243 GLU A C 1
ATOM 1871 O O . GLU A 1 243 ? -2.921 -16.500 1.973 1.00 86.31 243 GLU A O 1
ATOM 1876 N N . ILE A 1 244 ? -1.583 -14.702 2.136 1.00 81.25 244 ILE A N 1
ATOM 1877 C CA . ILE A 1 244 ? -0.413 -15.338 1.541 1.00 81.25 244 ILE A CA 1
ATOM 1878 C C . ILE A 1 244 ? 0.277 -16.158 2.634 1.00 81.25 244 ILE A C 1
ATOM 1880 O O . ILE A 1 244 ? 0.592 -15.662 3.715 1.00 81.25 244 ILE A O 1
ATOM 1884 N N . ARG A 1 245 ? 0.503 -17.451 2.368 1.00 72.44 245 ARG A N 1
ATOM 1885 C CA . ARG A 1 245 ? 1.099 -18.367 3.353 1.00 72.44 245 ARG A CA 1
ATOM 1886 C C . ARG A 1 245 ? 2.458 -17.859 3.841 1.00 72.44 245 ARG A C 1
ATOM 1888 O O . ARG A 1 245 ? 3.338 -17.557 3.033 1.00 72.44 245 ARG A O 1
ATOM 1895 N N . ARG A 1 246 ? 2.657 -17.898 5.164 1.00 64.44 246 ARG A N 1
ATOM 1896 C CA . ARG A 1 246 ? 3.958 -17.646 5.803 1.00 64.44 246 ARG A CA 1
ATOM 1897 C C . ARG A 1 246 ? 5.042 -18.540 5.183 1.00 64.44 246 ARG A C 1
ATOM 1899 O O . ARG A 1 246 ? 4.824 -19.734 4.980 1.00 64.44 246 ARG A O 1
ATOM 1906 N N . GLY A 1 247 ? 6.204 -17.954 4.892 1.00 64.88 247 GLY A N 1
ATOM 1907 C CA . GLY A 1 247 ? 7.363 -18.649 4.318 1.00 64.88 247 GLY A CA 1
ATOM 1908 C C . GLY A 1 247 ? 7.447 -18.640 2.787 1.00 64.88 247 GLY A C 1
ATOM 1909 O O . GLY A 1 247 ? 8.419 -19.163 2.239 1.00 64.88 247 GLY A O 1
ATOM 1910 N N . LEU A 1 248 ? 6.476 -18.048 2.081 1.00 74.06 248 LEU A N 1
ATOM 1911 C CA . LEU A 1 248 ? 6.666 -17.684 0.676 1.00 74.06 248 LEU A CA 1
ATOM 1912 C C . LEU A 1 248 ? 7.594 -16.470 0.583 1.00 74.06 248 LEU A C 1
ATOM 1914 O O . LEU A 1 248 ? 7.424 -15.499 1.313 1.00 74.06 248 LEU A O 1
ATOM 1918 N N . GLN A 1 249 ? 8.572 -16.541 -0.317 1.00 75.94 249 GLN A N 1
ATOM 1919 C CA . GLN A 1 249 ? 9.466 -15.425 -0.608 1.00 75.94 249 GLN A CA 1
ATOM 1920 C C . GLN A 1 249 ? 8.886 -14.622 -1.764 1.00 75.94 249 GLN A C 1
ATOM 1922 O O . GLN A 1 249 ? 8.787 -15.125 -2.890 1.00 75.94 249 GLN A O 1
ATOM 1927 N N . TYR A 1 250 ? 8.495 -13.392 -1.461 1.00 81.81 250 TYR A N 1
ATOM 1928 C CA . TYR A 1 250 ? 8.008 -12.435 -2.436 1.00 81.81 250 TYR A CA 1
ATOM 1929 C C . TYR A 1 250 ? 8.511 -11.033 -2.108 1.00 81.81 250 TYR A C 1
ATOM 1931 O O . TYR A 1 250 ? 8.855 -10.744 -0.962 1.00 81.81 250 TYR A O 1
ATOM 1939 N N . THR A 1 251 ? 8.555 -10.188 -3.130 1.00 83.81 251 THR A N 1
ATOM 1940 C CA . THR A 1 251 ? 8.844 -8.757 -3.000 1.00 83.81 251 THR A CA 1
ATOM 1941 C C . THR A 1 251 ? 7.582 -7.989 -3.351 1.00 83.81 251 THR A C 1
ATOM 1943 O O . THR A 1 251 ? 7.019 -8.244 -4.413 1.00 83.81 251 THR A O 1
ATOM 1946 N N . SER A 1 252 ? 7.154 -7.071 -2.487 1.00 86.94 252 SER A N 1
ATOM 1947 C CA . SER A 1 252 ? 6.076 -6.123 -2.783 1.00 86.94 252 SER A CA 1
ATOM 1948 C C . SER A 1 252 ? 6.672 -4.791 -3.217 1.00 86.94 252 SER A C 1
ATOM 1950 O O . SER A 1 252 ? 7.538 -4.252 -2.532 1.00 86.94 252 SER A O 1
ATOM 1952 N N . CYS A 1 253 ? 6.190 -4.258 -4.329 1.00 86.94 253 CYS A N 1
ATOM 1953 C CA . CYS A 1 253 ? 6.624 -3.001 -4.915 1.00 86.94 253 CYS A CA 1
ATOM 1954 C C . CYS A 1 253 ? 5.432 -2.060 -5.085 1.00 86.94 253 CYS A C 1
ATOM 1956 O O . CYS A 1 253 ? 4.289 -2.508 -5.189 1.00 86.94 253 CYS A O 1
ATOM 1958 N N . VAL A 1 254 ? 5.712 -0.762 -5.146 1.00 86.81 254 VAL A N 1
ATOM 1959 C CA . VAL A 1 254 ? 4.703 0.293 -5.277 1.00 86.81 254 VAL A CA 1
ATOM 1960 C C . VAL A 1 254 ? 4.917 1.029 -6.593 1.00 86.81 254 VAL A C 1
ATOM 1962 O O . VAL A 1 254 ? 6.013 1.522 -6.865 1.00 86.81 254 VAL A O 1
ATOM 1965 N N . GLY A 1 255 ? 3.880 1.060 -7.420 1.00 85.88 255 GLY A N 1
ATOM 1966 C CA . GLY A 1 255 ? 3.873 1.666 -8.743 1.00 85.88 255 GLY A CA 1
ATOM 1967 C C . GLY A 1 255 ? 3.499 3.137 -8.712 1.00 85.88 255 GLY A C 1
ATOM 1968 O O . GLY A 1 255 ? 2.686 3.540 -7.887 1.00 85.88 255 GLY A O 1
ATOM 1969 N N . GLY A 1 256 ? 4.096 3.910 -9.623 1.00 72.62 256 GLY A N 1
ATOM 1970 C CA . GLY A 1 256 ? 3.661 5.258 -9.991 1.00 72.62 256 GLY A CA 1
ATOM 1971 C C . GLY A 1 256 ? 3.259 6.129 -8.807 1.00 72.62 256 GLY A C 1
ATOM 1972 O O . GLY A 1 256 ? 4.105 6.434 -7.964 1.00 72.62 256 GLY A O 1
ATOM 1973 N N . ASP A 1 257 ? 1.980 6.490 -8.764 1.00 72.31 257 ASP A N 1
ATOM 1974 C CA . ASP A 1 257 ? 1.356 7.434 -7.831 1.00 72.31 257 ASP A CA 1
ATOM 1975 C C . ASP A 1 257 ? 1.026 6.811 -6.468 1.00 72.31 257 ASP A C 1
ATOM 1977 O O . ASP A 1 257 ? 0.477 7.460 -5.589 1.00 72.31 257 ASP A O 1
ATOM 1981 N N . GLY A 1 258 ? 1.380 5.542 -6.274 1.00 79.50 258 GLY A N 1
ATOM 1982 C CA . GLY A 1 258 ? 1.074 4.798 -5.071 1.00 79.50 258 GLY A CA 1
ATOM 1983 C C . GLY A 1 258 ? -0.192 3.958 -5.172 1.00 79.50 258 GLY A C 1
ATOM 1984 O O . GLY A 1 258 ? -0.420 3.180 -4.255 1.00 79.50 258 GLY A O 1
ATOM 1985 N N . ILE A 1 259 ? -0.995 3.998 -6.234 1.00 87.12 259 ILE A N 1
ATOM 1986 C CA . ILE A 1 259 ? -2.163 3.107 -6.336 1.00 87.12 259 ILE A CA 1
ATOM 1987 C C . ILE A 1 259 ? -1.769 1.710 -6.835 1.00 87.12 259 ILE A C 1
ATOM 1989 O O . ILE A 1 259 ? -2.053 0.738 -6.122 1.00 87.12 259 ILE A O 1
ATOM 1993 N N . PRO A 1 260 ? -1.053 1.562 -7.966 1.00 91.81 260 PRO A N 1
ATOM 1994 C CA . PRO A 1 260 ? -0.652 0.248 -8.443 1.00 91.81 260 PRO A CA 1
ATOM 1995 C C . PRO A 1 260 ? 0.347 -0.417 -7.494 1.00 91.81 260 PRO A C 1
ATOM 1997 O O . PRO A 1 260 ? 1.252 0.215 -6.943 1.00 91.81 260 PRO A O 1
ATOM 2000 N N . GLY A 1 261 ? 0.217 -1.725 -7.340 1.00 92.75 261 GLY A N 1
ATOM 2001 C CA . GLY A 1 261 ? 1.147 -2.581 -6.625 1.00 92.75 261 GLY A CA 1
ATOM 2002 C C . GLY A 1 261 ? 1.641 -3.719 -7.511 1.00 92.75 261 GLY A C 1
ATOM 2003 O O . GLY A 1 261 ? 1.047 -4.068 -8.534 1.00 92.75 261 GLY A O 1
ATOM 2004 N N . LEU A 1 262 ? 2.782 -4.283 -7.126 1.00 92.38 262 LEU A N 1
ATOM 2005 C CA . LEU A 1 262 ? 3.360 -5.439 -7.798 1.00 92.38 262 LEU A CA 1
ATOM 2006 C C . LEU A 1 262 ? 3.968 -6.380 -6.771 1.00 92.38 262 LEU A C 1
ATOM 2008 O O . LEU A 1 262 ? 4.881 -6.001 -6.041 1.00 92.38 262 LEU A O 1
ATOM 2012 N N . GLN A 1 263 ? 3.512 -7.628 -6.751 1.00 91.31 263 GLN A N 1
ATOM 2013 C CA . GLN A 1 263 ? 4.138 -8.685 -5.969 1.00 91.31 263 GLN A CA 1
ATOM 2014 C C . GLN A 1 263 ? 4.875 -9.673 -6.868 1.00 91.31 263 GLN A C 1
ATOM 2016 O O . GLN A 1 263 ? 4.301 -10.289 -7.767 1.00 91.31 263 GLN A O 1
ATOM 2021 N N . MET A 1 264 ? 6.161 -9.861 -6.591 1.00 88.69 264 MET A N 1
ATOM 2022 C CA . MET A 1 264 ? 7.039 -10.762 -7.330 1.00 88.69 264 MET A CA 1
ATOM 2023 C C . MET A 1 264 ? 7.280 -12.040 -6.536 1.00 88.69 264 MET A C 1
ATOM 2025 O O . MET A 1 264 ? 8.052 -12.046 -5.578 1.00 88.69 264 MET A O 1
ATOM 2029 N N . PHE A 1 265 ? 6.662 -13.145 -6.947 1.00 85.75 265 PHE A N 1
ATOM 2030 C CA . PHE A 1 265 ? 6.812 -14.440 -6.284 1.00 85.75 265 PHE A CA 1
ATOM 2031 C C . PHE A 1 265 ? 7.910 -15.279 -6.926 1.00 85.75 265 PHE A C 1
ATOM 2033 O O . PHE A 1 265 ? 7.866 -15.592 -8.121 1.00 85.75 265 PHE A O 1
ATOM 2040 N N . GLN A 1 266 ? 8.855 -15.737 -6.105 1.00 75.19 266 GLN A N 1
ATOM 2041 C CA . GLN A 1 266 ? 9.909 -16.641 -6.549 1.00 75.19 266 GLN A CA 1
ATOM 2042 C C . GLN A 1 266 ? 9.465 -18.100 -6.380 1.00 75.19 266 GLN A C 1
ATOM 2044 O O . GLN A 1 266 ? 9.198 -18.553 -5.266 1.00 75.19 266 GLN A O 1
ATOM 2049 N N . ARG A 1 267 ? 9.487 -18.885 -7.469 1.00 65.56 267 ARG A N 1
ATOM 2050 C CA . ARG A 1 267 ? 9.402 -20.367 -7.501 1.00 65.56 267 ARG A CA 1
ATOM 2051 C C . ARG A 1 267 ? 8.068 -21.005 -7.118 1.00 65.56 267 ARG A C 1
ATOM 2053 O O . ARG A 1 267 ? 7.677 -21.981 -7.754 1.00 65.56 267 ARG A O 1
ATOM 2060 N N . ARG A 1 268 ? 7.420 -20.559 -6.041 1.00 65.62 268 ARG A N 1
ATOM 2061 C CA . ARG A 1 268 ? 6.160 -21.115 -5.535 1.00 65.62 268 ARG A CA 1
ATOM 2062 C C . ARG A 1 268 ? 5.114 -20.027 -5.511 1.00 65.62 268 ARG A C 1
ATOM 2064 O O . ARG A 1 268 ? 5.287 -18.992 -4.882 1.00 65.62 268 ARG A O 1
ATOM 2071 N N . THR A 1 269 ? 4.016 -20.303 -6.186 1.00 59.56 269 THR A N 1
ATOM 2072 C CA . THR A 1 269 ? 2.930 -19.348 -6.339 1.00 59.56 269 THR A CA 1
ATOM 2073 C C . THR A 1 269 ? 1.864 -19.658 -5.310 1.00 59.56 269 THR A C 1
ATOM 2075 O O . THR A 1 269 ? 1.555 -20.844 -5.120 1.00 59.56 269 THR A O 1
ATOM 2078 N N . PRO A 1 270 ? 1.287 -18.648 -4.649 1.00 67.44 270 PRO A N 1
ATOM 2079 C CA . PRO A 1 270 ? 0.180 -18.900 -3.752 1.00 67.44 270 PRO A CA 1
ATOM 2080 C C . PRO A 1 270 ? -1.003 -19.432 -4.571 1.00 67.44 270 PRO A C 1
ATOM 2082 O O . PRO A 1 270 ? -1.560 -18.739 -5.413 1.00 67.44 270 PRO A O 1
ATOM 2085 N N . ARG A 1 271 ? -1.367 -20.705 -4.351 1.00 70.50 271 ARG A N 1
ATOM 2086 C CA . ARG A 1 271 ? -2.529 -21.352 -4.998 1.00 70.50 271 ARG A CA 1
ATOM 2087 C C . ARG A 1 271 ? -3.853 -20.651 -4.672 1.00 70.50 271 ARG A C 1
ATOM 2089 O O . ARG A 1 271 ? -4.838 -20.888 -5.352 1.00 70.50 271 ARG A O 1
ATOM 2096 N N . SER A 1 272 ? -3.866 -19.843 -3.616 1.00 75.19 272 SER A N 1
ATOM 2097 C CA . SER A 1 272 ? -5.016 -19.096 -3.119 1.00 75.19 272 SER A CA 1
ATOM 2098 C C . SER A 1 272 ? -5.211 -17.735 -3.789 1.00 75.19 272 SER A C 1
ATOM 2100 O O . SER A 1 272 ? -6.122 -17.025 -3.385 1.00 75.19 272 SER A O 1
ATOM 2102 N N . VAL A 1 273 ? -4.366 -17.344 -4.747 1.00 87.25 273 VAL A N 1
ATOM 2103 C CA . VAL A 1 273 ? -4.409 -16.007 -5.353 1.00 87.25 273 VAL A CA 1
ATOM 2104 C C . VAL A 1 273 ? -4.826 -16.110 -6.814 1.00 87.25 273 VAL A C 1
ATOM 2106 O O . VAL A 1 273 ? -4.167 -16.774 -7.616 1.00 87.25 273 VAL A O 1
ATOM 2109 N N . SER A 1 274 ? -5.927 -15.441 -7.138 1.00 91.69 274 SER A N 1
ATOM 2110 C CA . SER A 1 274 ? -6.479 -15.276 -8.482 1.00 91.69 274 SER A CA 1
ATOM 2111 C C . SER A 1 274 ? -6.785 -13.804 -8.740 1.00 91.69 274 SER A C 1
ATOM 2113 O O . SER A 1 274 ? -6.876 -13.018 -7.796 1.00 91.69 274 SER A O 1
ATOM 2115 N N . VAL A 1 275 ? -7.008 -13.440 -10.004 1.00 94.38 275 VAL A N 1
ATOM 2116 C CA . VAL A 1 275 ? -7.587 -12.131 -10.341 1.00 94.38 275 VAL A CA 1
ATOM 2117 C C . VAL A 1 275 ? -8.886 -11.932 -9.551 1.00 94.38 275 VAL A C 1
ATOM 2119 O O . VAL A 1 275 ? -9.651 -12.881 -9.361 1.00 94.38 275 VAL A O 1
ATOM 2122 N N . GLY A 1 276 ? -9.070 -10.729 -9.010 1.00 93.69 276 GLY A N 1
ATOM 2123 C CA . GLY A 1 276 ? -10.171 -10.357 -8.122 1.00 93.69 276 GLY A CA 1
ATOM 2124 C C . GLY A 1 276 ? -9.956 -10.682 -6.640 1.00 93.69 276 GLY A C 1
ATOM 2125 O O . GLY A 1 276 ? -10.710 -10.180 -5.812 1.00 93.69 276 GLY A O 1
ATOM 2126 N N . SER A 1 277 ? -8.937 -11.471 -6.275 1.00 94.12 277 SER A N 1
ATOM 2127 C CA . SER A 1 277 ? -8.629 -11.745 -4.862 1.00 94.12 277 SER A CA 1
ATOM 2128 C C . SER A 1 277 ? -8.203 -10.470 -4.135 1.00 94.12 277 SER A C 1
ATOM 2130 O O . SER A 1 277 ? -7.434 -9.684 -4.683 1.00 94.12 277 SER A O 1
ATOM 2132 N N . VAL A 1 278 ? -8.620 -10.313 -2.878 1.00 95.69 278 VAL A N 1
ATOM 2133 C CA . VAL A 1 278 ? -8.051 -9.314 -1.963 1.00 95.69 278 VAL A CA 1
ATOM 2134 C C . VAL A 1 278 ? -6.929 -9.973 -1.175 1.00 95.69 278 VAL A C 1
ATOM 2136 O O . VAL A 1 278 ? -7.142 -10.996 -0.525 1.00 95.69 278 VAL A O 1
ATOM 2139 N N . ILE A 1 279 ? -5.727 -9.413 -1.232 1.00 94.00 279 ILE A N 1
ATOM 2140 C CA . ILE A 1 279 ? -4.539 -9.967 -0.581 1.00 94.00 279 ILE A CA 1
ATOM 2141 C C . ILE A 1 279 ? -3.834 -8.895 0.250 1.00 94.00 279 ILE A C 1
ATOM 2143 O O . ILE A 1 279 ? -3.950 -7.709 -0.056 1.00 94.00 279 ILE A O 1
ATOM 2147 N N . PRO A 1 280 ? -3.055 -9.282 1.273 1.00 91.94 280 PRO A N 1
ATOM 2148 C CA . PRO A 1 280 ? -2.069 -8.381 1.850 1.00 91.94 280 PRO A CA 1
ATOM 2149 C C . PRO A 1 280 ? -1.030 -8.018 0.781 1.00 91.94 280 PRO A C 1
ATOM 2151 O O . PRO A 1 280 ? -0.353 -8.902 0.249 1.00 91.94 280 PRO A O 1
ATOM 2154 N N . GLY A 1 281 ? -0.956 -6.735 0.444 1.00 89.38 281 GLY A N 1
ATOM 2155 C CA . GLY A 1 281 ? -0.194 -6.162 -0.657 1.00 89.38 281 GLY A CA 1
ATOM 2156 C C . GLY A 1 281 ? 1.156 -5.601 -0.221 1.00 89.38 281 GLY A C 1
ATOM 2157 O O . GLY A 1 281 ? 2.083 -6.346 0.134 1.00 89.38 281 GLY A O 1
ATOM 2158 N N . ARG A 1 282 ? 1.288 -4.273 -0.274 1.00 86.62 282 ARG A N 1
ATOM 2159 C CA . ARG A 1 282 ? 2.441 -3.550 0.277 1.00 86.62 282 ARG A CA 1
ATOM 2160 C C . ARG A 1 282 ? 2.516 -3.665 1.809 1.00 86.62 282 ARG A C 1
ATOM 2162 O O . ARG A 1 282 ? 1.481 -3.635 2.483 1.00 86.62 282 ARG A O 1
ATOM 2169 N N . PRO A 1 283 ? 3.730 -3.765 2.374 1.00 84.31 283 PRO A N 1
ATOM 2170 C CA . PRO A 1 283 ? 3.931 -3.695 3.813 1.00 84.31 283 PRO A CA 1
ATOM 2171 C C . PRO A 1 283 ? 3.444 -2.363 4.378 1.00 84.31 283 PRO A C 1
ATOM 2173 O O . PRO A 1 283 ? 3.458 -1.342 3.691 1.00 84.31 283 PRO A O 1
ATOM 2176 N N . SER A 1 284 ? 3.046 -2.399 5.641 1.00 85.62 284 SER A N 1
ATOM 2177 C CA . SER A 1 284 ? 2.629 -1.237 6.414 1.00 85.62 284 SER A CA 1
ATOM 2178 C C . SER A 1 284 ? 3.230 -1.312 7.809 1.00 85.62 284 SER A C 1
ATOM 2180 O O . SER A 1 284 ? 3.632 -2.384 8.276 1.00 85.62 284 SER A O 1
ATOM 2182 N N . GLN A 1 285 ? 3.312 -0.166 8.466 1.00 84.38 285 GLN A N 1
ATOM 2183 C CA . GLN A 1 285 ? 4.006 -0.020 9.737 1.00 84.38 285 GLN A CA 1
ATOM 2184 C C . GLN A 1 285 ? 3.035 -0.096 10.922 1.00 84.38 285 GLN A C 1
ATOM 2186 O O . GLN A 1 285 ? 1.863 -0.489 10.801 1.00 84.38 285 GLN A O 1
ATOM 2191 N N . GLU A 1 286 ? 3.563 0.231 12.097 1.00 86.75 286 GLU A N 1
ATOM 2192 C CA . GLU A 1 286 ? 2.788 0.523 13.296 1.00 86.75 286 GLU A CA 1
ATOM 2193 C C . GLU A 1 286 ? 1.730 1.610 13.050 1.00 86.75 286 GLU A C 1
ATOM 2195 O O . GLU A 1 286 ? 1.720 2.304 12.029 1.00 86.75 286 GLU A O 1
ATOM 2200 N N . PHE A 1 287 ? 0.751 1.686 13.945 1.00 89.62 287 PHE A N 1
ATOM 2201 C CA . PHE A 1 287 ? -0.339 2.645 13.832 1.00 89.62 287 PHE A CA 1
ATOM 2202 C C . PHE A 1 287 ? -0.826 3.094 15.207 1.00 89.62 287 PHE A C 1
ATOM 2204 O O . PHE A 1 287 ? -0.868 2.313 16.159 1.00 89.62 287 PHE A O 1
ATOM 2211 N N . ALA A 1 288 ? -1.224 4.359 15.260 1.00 90.38 288 ALA A N 1
ATOM 2212 C CA . ALA A 1 288 ? -2.003 4.985 16.311 1.00 90.38 288 ALA A CA 1
ATOM 2213 C C . ALA A 1 288 ? -3.061 5.820 15.596 1.00 90.38 288 ALA A C 1
ATOM 2215 O O . ALA A 1 288 ? -2.709 6.686 14.796 1.00 90.38 288 ALA A O 1
ATOM 2216 N N . ALA A 1 289 ? -4.336 5.506 15.796 1.00 92.31 289 ALA A N 1
ATOM 2217 C CA . ALA A 1 289 ? -5.406 6.141 15.039 1.00 92.31 289 ALA A CA 1
ATOM 2218 C C . ALA A 1 289 ? -6.707 6.179 15.843 1.00 92.31 289 ALA A C 1
ATOM 2220 O O . ALA A 1 289 ? -6.992 5.252 16.599 1.00 92.31 289 ALA A O 1
ATOM 2221 N N . LYS A 1 290 ? -7.487 7.246 15.682 1.00 91.81 290 LYS A N 1
ATOM 2222 C CA . LYS A 1 290 ? -8.783 7.432 16.335 1.00 91.81 290 LYS A CA 1
ATOM 2223 C C . LYS A 1 290 ? -9.905 6.913 15.435 1.00 91.81 290 LYS A C 1
ATOM 2225 O O . LYS A 1 290 ? -9.929 7.255 14.254 1.00 91.81 290 LYS A O 1
ATOM 2230 N N . VAL A 1 291 ? -10.820 6.113 15.982 1.00 94.19 291 VAL A N 1
ATOM 2231 C CA . VAL A 1 291 ? -11.985 5.574 15.261 1.00 94.19 291 VAL A CA 1
ATOM 2232 C C . VAL A 1 291 ? -12.999 6.676 14.985 1.00 94.19 291 VAL A C 1
ATOM 2234 O O . VAL A 1 291 ? -13.466 7.336 15.910 1.00 94.19 291 VAL A O 1
ATOM 2237 N N . LEU A 1 292 ? -13.349 6.838 13.711 1.00 92.69 292 LEU A N 1
ATOM 2238 C CA . LEU A 1 292 ? -14.363 7.780 13.238 1.00 92.69 292 LEU A CA 1
ATOM 2239 C C . LEU A 1 292 ? -15.716 7.091 13.070 1.00 92.69 292 LEU A C 1
ATOM 2241 O O . LEU A 1 292 ? -16.732 7.569 13.560 1.00 92.69 292 LEU A O 1
ATOM 2245 N N . GLN A 1 293 ? -15.716 5.949 12.388 1.00 94.19 293 GLN A N 1
ATOM 2246 C CA . GLN A 1 293 ? -16.906 5.147 12.136 1.00 94.19 293 GLN A CA 1
ATOM 2247 C C . GLN A 1 293 ? -16.530 3.693 11.863 1.00 94.19 293 GLN A C 1
ATOM 2249 O O . GLN A 1 293 ? -15.352 3.355 11.708 1.00 94.19 293 GLN A O 1
ATOM 2254 N N . SER A 1 294 ? -17.530 2.815 11.816 1.00 95.56 294 SER A N 1
ATOM 2255 C CA . SER A 1 294 ? -17.299 1.405 11.526 1.00 95.56 294 SER A CA 1
ATOM 2256 C C . SER A 1 294 ? -18.475 0.738 10.837 1.00 95.56 294 SER A C 1
ATOM 2258 O O . SER A 1 294 ? -19.619 1.002 11.199 1.00 95.56 294 SER A O 1
ATOM 2260 N N . PHE A 1 295 ? -18.180 -0.226 9.970 1.00 95.56 295 PHE A N 1
ATOM 2261 C CA . PHE A 1 295 ? -19.169 -1.141 9.405 1.00 95.56 295 PHE A CA 1
ATOM 2262 C C . PHE A 1 295 ? -18.690 -2.595 9.503 1.00 95.56 295 PHE A C 1
ATOM 2264 O O . PHE A 1 295 ? -17.520 -2.884 9.778 1.00 95.56 295 PHE A O 1
ATOM 2271 N N . GLN A 1 296 ? -19.610 -3.538 9.305 1.00 94.94 296 GLN A N 1
ATOM 2272 C CA . GLN A 1 296 ? -19.320 -4.972 9.351 1.00 94.94 296 GLN A CA 1
ATOM 2273 C C . GLN A 1 296 ? -19.566 -5.604 7.990 1.00 94.94 296 GLN A C 1
ATOM 2275 O O . GLN A 1 296 ? -20.611 -5.386 7.384 1.00 94.94 296 GLN A O 1
ATOM 2280 N N . LYS A 1 297 ? -18.636 -6.449 7.539 1.00 95.06 297 LYS A N 1
ATOM 2281 C CA . LYS A 1 297 ? -18.792 -7.193 6.288 1.00 95.06 297 LYS A CA 1
ATOM 2282 C C . LYS A 1 297 ? -18.041 -8.519 6.335 1.00 95.06 297 LYS A C 1
ATOM 2284 O O . LYS A 1 297 ? -16.881 -8.575 6.734 1.00 95.06 297 LYS A O 1
ATOM 2289 N N . ASP A 1 298 ? -18.732 -9.597 5.966 1.00 95.06 298 ASP A N 1
ATOM 2290 C CA . ASP A 1 298 ? -18.170 -10.940 5.747 1.00 95.06 298 ASP A CA 1
ATOM 2291 C C . ASP A 1 298 ? -17.239 -11.464 6.865 1.00 95.06 298 ASP A C 1
ATOM 2293 O O . ASP A 1 298 ? -16.234 -12.134 6.624 1.00 95.06 298 ASP A O 1
ATOM 2297 N N . GLY A 1 299 ? -17.587 -11.176 8.125 1.00 94.25 299 GLY A N 1
ATOM 2298 C CA . GLY A 1 299 ? -16.845 -11.632 9.309 1.00 94.25 299 GLY A CA 1
ATOM 2299 C C . GLY A 1 299 ? -15.716 -10.705 9.775 1.00 94.25 299 GLY A C 1
ATOM 2300 O O . GLY A 1 299 ? -14.991 -11.060 10.711 1.00 94.25 299 GLY A O 1
ATOM 2301 N N . TYR A 1 300 ? -15.593 -9.522 9.176 1.00 96.12 300 TYR A N 1
ATOM 2302 C CA . TYR A 1 300 ? -14.645 -8.478 9.553 1.00 96.12 300 TYR A CA 1
ATOM 2303 C C . TYR A 1 300 ? -15.378 -7.220 10.024 1.00 96.12 300 TYR A C 1
ATOM 2305 O O . TYR A 1 300 ? -16.449 -6.888 9.511 1.00 96.12 300 TYR A O 1
ATOM 2313 N N . ASN A 1 301 ? -14.770 -6.518 10.979 1.00 96.19 301 ASN A N 1
ATOM 2314 C CA . ASN A 1 301 ? -15.115 -5.139 11.295 1.00 96.19 301 ASN A CA 1
ATOM 2315 C C . ASN A 1 301 ? -14.122 -4.230 10.565 1.00 96.19 301 ASN A C 1
ATOM 2317 O O . ASN A 1 301 ? -12.907 -4.457 10.602 1.00 96.19 301 ASN A O 1
ATOM 2321 N N . PHE A 1 302 ? -14.662 -3.218 9.901 1.00 97.25 302 PHE A N 1
ATOM 2322 C CA . PHE A 1 302 ? -13.924 -2.166 9.226 1.00 97.25 302 PHE A CA 1
ATOM 2323 C C . PHE A 1 302 ? -14.067 -0.915 10.074 1.00 97.25 302 PHE A C 1
ATOM 2325 O O . PHE A 1 302 ? -15.182 -0.447 10.275 1.00 97.25 302 PHE A O 1
ATOM 2332 N N . PHE A 1 303 ? -12.958 -0.395 10.586 1.00 97.06 303 PHE A N 1
ATOM 2333 C CA . PHE A 1 303 ? -12.936 0.851 11.346 1.00 97.06 303 PHE A CA 1
ATOM 2334 C C . PHE A 1 303 ? -12.285 1.918 10.489 1.00 97.06 303 PHE A C 1
ATOM 2336 O O . PHE A 1 303 ? -11.088 1.816 10.225 1.00 97.06 303 PHE A O 1
ATOM 2343 N N . GLU A 1 304 ? -13.048 2.914 10.052 1.00 95.94 304 GLU A N 1
ATOM 2344 C CA . GLU A 1 304 ? -12.454 4.115 9.475 1.00 95.94 304 GLU A CA 1
ATOM 2345 C C . GLU A 1 304 ? -11.776 4.888 10.595 1.00 95.94 304 GLU A C 1
ATOM 2347 O O . GLU A 1 304 ? -12.388 5.166 11.632 1.00 95.94 304 GLU A O 1
ATOM 2352 N N . VAL A 1 305 ? -10.503 5.208 10.404 1.00 93.75 305 VAL A N 1
ATOM 2353 C CA . VAL A 1 305 ? -9.687 5.853 11.418 1.00 93.75 305 VAL A CA 1
ATOM 2354 C C . VAL A 1 305 ? -8.925 7.040 10.846 1.00 93.75 305 VAL A C 1
ATOM 2356 O O . VAL A 1 305 ? -8.469 7.024 9.699 1.00 93.75 305 VAL A O 1
ATOM 2359 N N . SER A 1 306 ? -8.740 8.050 11.691 1.00 90.62 306 SER A N 1
ATOM 2360 C CA . SER A 1 306 ? -7.812 9.147 11.432 1.00 90.62 306 SER A CA 1
ATOM 2361 C C . SER A 1 306 ? -6.507 8.909 12.200 1.00 90.62 306 SER A C 1
ATOM 2363 O O . SER A 1 306 ? -6.574 8.608 13.399 1.00 90.62 306 SER A O 1
ATOM 2365 N N . PRO A 1 307 ? -5.323 8.993 11.564 1.00 88.75 307 PRO A N 1
ATOM 2366 C CA . PRO A 1 307 ? -4.051 8.843 12.267 1.00 88.75 307 PRO A CA 1
ATOM 2367 C C . PRO A 1 307 ? -3.933 9.852 13.417 1.00 88.75 307 PRO A C 1
ATOM 2369 O O . PRO A 1 307 ? -4.381 10.984 13.293 1.00 88.75 307 PRO A O 1
ATOM 2372 N N . VAL A 1 308 ? -3.337 9.459 14.540 1.00 86.69 308 VAL A N 1
ATOM 2373 C CA . VAL A 1 308 ? -3.069 10.355 15.677 1.00 86.69 308 VAL A CA 1
ATOM 2374 C C . VAL A 1 308 ? -1.661 10.928 15.540 1.00 86.69 308 VAL A C 1
ATOM 2376 O O . VAL A 1 308 ? -0.705 10.167 15.393 1.00 86.69 308 VAL A O 1
ATOM 2379 N N . GLU A 1 309 ? -1.532 12.251 15.626 1.00 82.31 309 GLU A N 1
ATOM 2380 C CA . GLU A 1 309 ? -0.238 12.949 15.640 1.00 82.31 309 GLU A CA 1
ATOM 2381 C C . GLU A 1 309 ? 0.311 13.088 17.053 1.00 82.31 309 GLU A C 1
ATOM 2383 O O . GLU A 1 309 ? 1.475 12.781 17.314 1.00 82.31 309 GLU A O 1
ATOM 2388 N N . SER A 1 310 ? -0.531 13.534 17.982 1.00 80.00 310 SER A N 1
ATOM 2389 C CA . SER A 1 310 ? -0.129 13.773 19.359 1.00 80.00 310 SER A CA 1
ATOM 2390 C C . SER A 1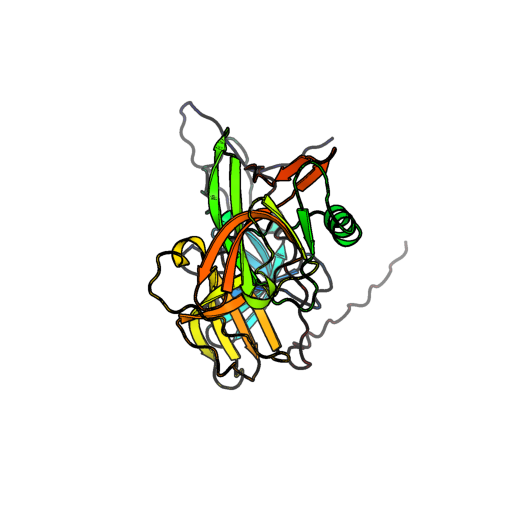 310 ? -1.297 13.607 20.320 1.00 80.00 310 SER A C 1
ATOM 2392 O O . SER A 1 310 ? -2.472 13.576 19.943 1.00 80.00 310 SER A O 1
ATOM 2394 N N . ILE A 1 311 ? -0.942 13.450 21.592 1.00 75.06 311 ILE A N 1
ATOM 2395 C CA . ILE A 1 311 ? -1.891 13.451 22.693 1.00 75.06 311 ILE A CA 1
ATOM 2396 C C . ILE A 1 311 ? -1.311 14.321 23.799 1.00 75.06 311 ILE A C 1
ATOM 2398 O O . ILE A 1 311 ? -0.357 13.926 24.477 1.00 75.06 311 ILE A O 1
ATOM 2402 N N . GLU A 1 312 ? -1.917 15.482 24.005 1.00 74.19 312 GLU A N 1
ATOM 2403 C CA . GLU A 1 312 ? -1.470 16.489 24.964 1.00 74.19 312 GLU A CA 1
ATOM 2404 C C . GLU A 1 312 ? -2.636 16.911 25.851 1.00 74.19 312 GLU A C 1
ATOM 2406 O O . GLU A 1 312 ? -3.759 17.062 25.387 1.00 74.19 312 GLU A O 1
ATOM 2411 N N . GLY A 1 313 ? -2.413 17.019 27.164 1.00 65.06 313 GLY A N 1
ATOM 2412 C CA . GLY A 1 313 ? -3.467 17.424 28.108 1.00 65.06 313 GLY A CA 1
ATOM 2413 C C . GLY A 1 313 ? -4.699 16.504 28.164 1.00 65.06 313 GLY A C 1
ATOM 2414 O O . GLY A 1 313 ? -5.657 16.819 28.864 1.00 65.06 313 GLY A O 1
ATOM 2415 N N . GLY A 1 314 ? -4.677 15.360 27.469 1.00 64.69 314 GLY A N 1
ATOM 2416 C CA . GLY A 1 314 ? -5.832 14.479 27.318 1.00 64.69 314 GLY A CA 1
ATOM 2417 C C . GLY A 1 314 ? -6.647 14.676 26.040 1.00 64.69 314 GLY A C 1
ATOM 2418 O O . GLY A 1 314 ? -7.591 13.923 25.809 1.00 64.69 314 GLY A O 1
ATOM 2419 N N . GLU A 1 315 ? -6.277 15.649 25.219 1.00 74.06 315 GLU A N 1
ATOM 2420 C CA . GLU A 1 315 ? -6.849 15.894 23.904 1.00 74.06 315 GLU A CA 1
ATOM 2421 C C . GLU A 1 315 ? -6.095 15.074 22.847 1.00 74.06 315 GLU A C 1
ATOM 2423 O O . GLU A 1 315 ? -4.895 14.822 22.983 1.00 74.06 315 GLU A O 1
ATOM 2428 N N . VAL A 1 316 ? -6.811 14.598 21.826 1.00 77.88 316 VAL A N 1
ATOM 2429 C CA . VAL A 1 316 ? -6.238 13.807 20.730 1.00 77.88 316 VAL A CA 1
ATOM 2430 C C . VAL A 1 316 ? -6.191 14.669 19.483 1.00 77.88 316 VAL A C 1
ATOM 2432 O O . VAL A 1 316 ? -7.238 14.998 18.927 1.00 77.88 316 VAL A O 1
ATOM 2435 N N . THR A 1 317 ? -4.982 14.958 19.016 1.00 79.25 317 THR A N 1
ATOM 2436 C CA . THR A 1 317 ? -4.761 15.648 17.747 1.00 79.25 317 THR A CA 1
ATOM 2437 C C . THR A 1 317 ? -4.603 14.611 16.647 1.00 79.25 317 THR A C 1
ATOM 2439 O O . THR A 1 317 ? -3.755 13.716 16.731 1.00 79.25 317 THR A O 1
ATOM 2442 N N . VAL A 1 318 ? -5.449 14.702 15.625 1.00 77.94 318 VAL A N 1
ATOM 2443 C CA . VAL A 1 318 ? -5.407 13.812 14.462 1.00 77.94 318 VAL A CA 1
ATOM 2444 C C . VAL A 1 318 ? -4.624 14.440 13.321 1.00 77.94 318 VAL A C 1
ATOM 2446 O O . VAL A 1 318 ? -4.590 15.661 13.184 1.00 77.94 318 VAL A O 1
ATOM 2449 N N . ALA A 1 319 ? -4.026 13.593 12.491 1.00 69.88 319 ALA A N 1
ATOM 2450 C CA . ALA A 1 319 ? -3.211 14.033 11.385 1.00 69.88 319 ALA A CA 1
ATOM 2451 C C . ALA A 1 319 ? -4.029 14.778 10.340 1.00 69.88 319 ALA A C 1
ATOM 2453 O O . ALA A 1 319 ? -5.096 14.336 9.901 1.00 69.88 319 ALA A O 1
ATOM 2454 N N . SER A 1 320 ? -3.477 15.901 9.908 1.00 63.41 320 SER A N 1
ATOM 2455 C CA . SER A 1 320 ? -3.901 16.577 8.694 1.00 63.41 320 SER A CA 1
ATOM 2456 C C . SER A 1 320 ? -2.745 16.522 7.717 1.00 63.41 320 SER A C 1
ATOM 2458 O O . SER A 1 320 ? -1.593 16.761 8.076 1.00 63.41 320 SER A O 1
ATOM 2460 N N . THR A 1 321 ? -3.029 16.185 6.465 1.00 55.28 321 THR A N 1
ATOM 2461 C CA . THR A 1 321 ? -2.043 16.442 5.430 1.00 55.28 321 THR A CA 1
ATOM 2462 C C . THR A 1 321 ? -2.209 17.894 5.016 1.00 55.28 321 THR A C 1
ATOM 2464 O O . THR A 1 321 ? -3.057 18.238 4.196 1.00 55.28 321 THR A O 1
ATOM 2467 N N . GLY A 1 322 ? -1.406 18.774 5.613 1.00 42.16 322 GLY A N 1
ATOM 2468 C CA . GLY A 1 322 ? -1.060 19.999 4.911 1.00 42.16 322 GLY A CA 1
ATOM 2469 C C . GLY A 1 322 ? -0.439 19.601 3.575 1.00 42.16 322 GLY A C 1
ATOM 2470 O O . GLY A 1 322 ? 0.374 18.670 3.531 1.00 42.16 322 GLY A O 1
ATOM 2471 N N . ILE A 1 323 ? -0.816 20.267 2.485 1.00 36.41 323 ILE A N 1
ATOM 2472 C CA . ILE A 1 323 ? -0.028 20.250 1.249 1.00 36.41 323 ILE A CA 1
ATOM 2473 C C . ILE A 1 323 ? 1.251 21.042 1.560 1.00 36.41 323 ILE A C 1
ATOM 2475 O O . ILE A 1 323 ? 1.431 22.183 1.153 1.00 36.41 323 ILE A O 1
ATOM 2479 N N . THR A 1 324 ? 2.115 20.495 2.413 1.00 29.81 324 THR A N 1
ATOM 2480 C CA . THR A 1 324 ? 3.452 21.028 2.622 1.00 29.81 324 THR A CA 1
ATOM 2481 C C . THR A 1 324 ? 4.343 20.362 1.592 1.00 29.81 324 THR A C 1
ATOM 2483 O O . THR A 1 324 ? 4.504 19.143 1.539 1.00 29.81 324 THR A O 1
ATOM 2486 N N . THR A 1 325 ? 4.890 21.210 0.734 1.00 28.72 325 THR A N 1
ATOM 2487 C CA . THR A 1 325 ? 5.716 20.961 -0.453 1.00 28.72 325 THR A CA 1
ATOM 2488 C C . THR A 1 325 ? 7.046 20.233 -0.191 1.00 28.72 325 THR A C 1
ATOM 2490 O O . THR A 1 325 ? 7.924 20.239 -1.045 1.00 28.72 325 THR A O 1
ATOM 2493 N N . ASP A 1 326 ? 7.197 19.561 0.953 1.00 26.27 326 ASP A N 1
ATOM 2494 C CA . ASP A 1 326 ? 8.370 18.763 1.336 1.00 26.27 326 ASP A CA 1
ATOM 2495 C C . ASP A 1 326 ? 8.077 17.250 1.274 1.00 26.27 326 ASP A C 1
ATOM 2497 O O . ASP A 1 326 ? 8.583 16.447 2.060 1.00 26.27 326 ASP A O 1
ATOM 2501 N N . ARG A 1 327 ? 7.263 16.811 0.306 1.00 34.97 327 ARG A N 1
ATOM 2502 C CA . ARG A 1 327 ? 6.931 15.386 0.093 1.00 34.97 327 ARG A CA 1
ATOM 2503 C C . ARG A 1 327 ? 8.002 14.587 -0.662 1.00 34.97 327 ARG A C 1
ATOM 2505 O O . ARG A 1 327 ? 7.734 13.506 -1.185 1.00 34.97 327 ARG A O 1
ATOM 2512 N N . HIS A 1 328 ? 9.257 15.026 -0.635 1.00 28.86 328 HIS A N 1
ATOM 2513 C CA . HIS A 1 328 ? 10.393 14.245 -1.132 1.00 28.86 328 HIS A CA 1
ATOM 2514 C C . HIS A 1 328 ? 11.022 13.380 -0.042 1.00 28.86 328 HIS A C 1
ATOM 2516 O O . HIS A 1 328 ? 12.208 13.454 0.258 1.00 28.86 328 HIS A O 1
ATOM 2522 N N . ALA A 1 329 ? 10.224 12.484 0.522 1.00 30.70 329 ALA A N 1
ATOM 2523 C CA . ALA A 1 329 ? 10.758 11.303 1.170 1.00 30.70 329 ALA A CA 1
ATOM 2524 C C . ALA A 1 329 ? 9.730 10.186 1.043 1.00 30.70 329 ALA A C 1
ATOM 2526 O O . ALA A 1 329 ? 8.913 9.956 1.933 1.00 30.70 329 ALA A O 1
ATOM 2527 N N . ARG A 1 330 ? 9.810 9.419 -0.053 1.00 39.12 330 ARG A N 1
ATOM 2528 C CA . ARG A 1 330 ? 9.423 8.004 -0.009 1.00 39.12 330 ARG A CA 1
ATOM 2529 C C . ARG A 1 330 ? 10.300 7.352 1.064 1.00 39.12 330 ARG A C 1
ATOM 2531 O O . ARG A 1 330 ? 11.360 6.812 0.762 1.00 39.12 330 ARG A O 1
ATOM 2538 N N . GLN A 1 331 ? 9.890 7.454 2.330 1.00 31.80 331 GLN A N 1
ATOM 2539 C CA . GLN A 1 331 ? 10.491 6.708 3.422 1.00 31.80 331 GLN A CA 1
ATOM 2540 C C . GLN A 1 331 ? 10.505 5.241 3.004 1.00 31.80 331 GLN A C 1
ATOM 2542 O O . GLN A 1 331 ? 9.485 4.691 2.581 1.00 31.80 331 GLN A O 1
ATOM 2547 N N . LYS A 1 332 ? 11.698 4.644 3.065 1.00 35.09 332 LYS A N 1
ATOM 2548 C CA . LYS A 1 332 ? 11.974 3.248 2.733 1.00 35.09 332 LYS A CA 1
ATOM 2549 C C . LYS A 1 332 ? 10.887 2.337 3.300 1.00 35.09 332 LYS A C 1
ATOM 2551 O O . LYS A 1 332 ? 10.848 2.057 4.497 1.00 35.09 332 LYS A O 1
ATOM 2556 N N . ARG A 1 333 ? 10.022 1.827 2.426 1.00 37.56 333 ARG A N 1
ATOM 2557 C CA . ARG A 1 333 ? 9.009 0.838 2.797 1.00 37.56 333 ARG A CA 1
ATOM 2558 C C . ARG A 1 333 ? 9.679 -0.541 2.892 1.00 37.56 333 ARG A C 1
ATOM 2560 O O . ARG A 1 333 ? 9.689 -1.283 1.922 1.00 37.56 333 ARG A O 1
ATOM 2567 N N . THR A 1 334 ? 10.213 -0.858 4.079 1.00 28.84 334 THR A N 1
ATOM 2568 C CA . THR A 1 334 ? 10.607 -2.191 4.615 1.00 28.84 334 THR A CA 1
ATOM 2569 C C . THR A 1 334 ? 11.663 -3.039 3.890 1.00 28.84 334 THR A C 1
ATOM 2571 O O . THR A 1 334 ? 11.811 -3.030 2.679 1.00 28.84 334 THR A O 1
ATOM 2574 N N . THR A 1 335 ? 12.370 -3.827 4.698 1.00 27.02 335 THR A N 1
ATOM 2575 C CA . THR A 1 335 ? 13.492 -4.726 4.396 1.00 27.02 335 THR A CA 1
ATOM 2576 C C . THR A 1 335 ? 13.071 -5.974 3.609 1.00 27.02 335 THR A C 1
ATOM 2578 O O . THR A 1 335 ? 12.053 -6.601 3.901 1.00 27.02 335 THR A O 1
ATOM 2581 N N . PHE A 1 336 ? 13.879 -6.371 2.632 1.00 32.06 336 PHE A N 1
ATOM 2582 C CA . PHE A 1 336 ? 13.784 -7.646 1.927 1.00 32.06 336 PHE A CA 1
ATOM 2583 C C . PHE A 1 336 ? 14.375 -8.780 2.790 1.00 32.06 336 PHE A C 1
ATOM 2585 O O . PHE A 1 336 ? 14.838 -8.621 3.922 1.00 32.06 336 PHE A O 1
ATOM 2592 N N . THR A 1 337 ? 14.265 -10.006 2.301 1.00 24.28 337 THR A N 1
ATOM 2593 C CA . THR A 1 337 ? 15.132 -11.103 2.728 1.00 24.28 337 THR A CA 1
ATOM 2594 C C . THR A 1 337 ? 15.244 -12.032 1.530 1.00 24.28 337 THR A C 1
ATOM 2596 O O . THR A 1 337 ? 14.374 -12.876 1.294 1.00 24.28 337 THR A O 1
ATOM 2599 N N . ALA A 1 338 ? 16.301 -11.880 0.730 1.00 27.62 338 ALA A N 1
ATOM 2600 C CA . ALA A 1 338 ? 16.568 -12.805 -0.367 1.00 27.62 338 ALA A CA 1
ATOM 2601 C C . ALA A 1 338 ? 16.839 -14.186 0.210 1.00 27.62 338 ALA A C 1
ATOM 2603 O O . ALA A 1 338 ? 17.834 -14.411 0.903 1.00 27.62 338 ALA A O 1
ATOM 2604 N N . GLY A 1 339 ? 16.051 -15.171 -0.213 1.00 24.48 339 GLY A N 1
ATOM 2605 C CA . GLY A 1 339 ? 16.584 -16.518 -0.324 1.00 24.48 339 GLY A CA 1
ATOM 2606 C C . GLY A 1 339 ? 17.808 -16.524 -1.240 1.00 24.48 339 GLY A C 1
ATOM 2607 O O . GLY A 1 339 ? 17.888 -15.768 -2.207 1.00 24.48 339 GLY A O 1
ATOM 2608 N N . LYS A 1 340 ? 18.747 -17.429 -0.942 1.00 25.27 340 LYS A N 1
ATOM 2609 C CA . LYS A 1 340 ? 20.098 -17.604 -1.518 1.00 25.27 340 LYS A CA 1
ATOM 2610 C C . LYS A 1 340 ? 20.240 -17.604 -3.062 1.00 25.27 340 LYS A C 1
ATOM 2612 O O . LYS A 1 340 ? 21.343 -17.828 -3.543 1.00 25.27 340 LYS A O 1
ATOM 2617 N N . ARG A 1 341 ? 19.183 -17.393 -3.857 1.00 26.62 341 ARG A N 1
ATOM 2618 C CA . ARG A 1 341 ? 19.207 -17.399 -5.334 1.00 26.62 341 ARG A CA 1
ATOM 2619 C C . ARG A 1 341 ? 18.939 -16.054 -6.018 1.00 26.62 341 ARG A C 1
ATOM 2621 O O . ARG A 1 341 ? 19.112 -16.001 -7.225 1.00 26.62 341 ARG A O 1
ATOM 2628 N N . PHE A 1 342 ? 18.631 -14.986 -5.278 1.00 28.41 342 PHE A N 1
ATOM 2629 C CA . PHE A 1 342 ? 18.753 -13.603 -5.778 1.00 28.41 342 PHE A CA 1
ATOM 2630 C C . PHE A 1 342 ? 20.089 -12.949 -5.391 1.00 28.41 342 PHE A C 1
ATOM 2632 O O . PHE A 1 342 ? 20.225 -11.731 -5.401 1.00 28.41 342 PHE A O 1
ATOM 2639 N N . LYS A 1 343 ? 21.126 -13.755 -5.115 1.00 26.56 343 LYS A N 1
ATOM 2640 C CA . LYS A 1 343 ? 22.495 -13.293 -5.349 1.00 26.56 343 LYS A CA 1
ATOM 2641 C C . LYS A 1 343 ? 22.690 -13.230 -6.861 1.00 26.56 343 LYS A C 1
ATOM 2643 O O . LYS A 1 343 ? 23.160 -14.190 -7.466 1.00 26.56 343 LYS A O 1
ATOM 2648 N N . ALA A 1 344 ? 22.338 -12.105 -7.472 1.00 27.66 344 ALA A N 1
ATOM 2649 C CA . ALA A 1 344 ? 23.171 -11.648 -8.566 1.00 27.66 344 ALA A CA 1
ATOM 2650 C C . ALA A 1 344 ? 24.537 -11.385 -7.923 1.00 27.66 344 ALA A C 1
ATOM 2652 O O . ALA A 1 344 ? 24.726 -10.422 -7.182 1.00 27.66 344 ALA A O 1
ATOM 2653 N N . THR A 1 345 ? 25.444 -12.353 -8.043 1.00 25.16 345 THR A N 1
ATOM 2654 C CA . THR A 1 345 ? 26.823 -12.189 -7.596 1.00 25.16 345 THR A CA 1
ATOM 2655 C C . THR A 1 345 ? 27.452 -11.201 -8.566 1.00 25.16 345 THR A C 1
ATOM 2657 O O . THR A 1 345 ? 27.996 -11.600 -9.589 1.00 25.16 345 THR A O 1
ATOM 2660 N N . PHE A 1 346 ? 27.298 -9.908 -8.295 1.00 28.31 346 PHE A N 1
ATOM 2661 C CA . PHE A 1 346 ? 28.022 -8.870 -9.009 1.00 28.31 346 PHE A CA 1
ATOM 2662 C C . PHE A 1 346 ? 29.469 -8.915 -8.501 1.00 28.31 346 PHE A C 1
ATOM 2664 O O . PHE A 1 346 ? 29.686 -8.728 -7.299 1.00 28.31 346 PHE A O 1
ATOM 2671 N N . PRO A 1 347 ? 30.467 -9.236 -9.343 1.00 21.64 347 PRO A N 1
ATOM 2672 C CA . PRO A 1 347 ? 31.858 -9.195 -8.924 1.00 21.64 347 PRO A CA 1
ATOM 2673 C C . PRO A 1 347 ? 32.253 -7.733 -8.694 1.00 21.64 347 PRO A C 1
ATOM 2675 O O . PRO A 1 347 ? 32.599 -7.010 -9.625 1.00 21.64 347 PRO A O 1
ATOM 2678 N N . VAL A 1 348 ? 32.193 -7.283 -7.440 1.00 24.03 348 VAL A N 1
ATOM 2679 C CA . VAL A 1 348 ? 32.772 -6.000 -7.036 1.00 24.03 348 VAL A CA 1
ATOM 2680 C C . VAL A 1 348 ? 34.281 -6.199 -6.978 1.00 24.03 348 VAL A C 1
ATOM 2682 O O . VAL A 1 348 ? 34.821 -6.735 -6.011 1.00 24.03 348 VAL A O 1
ATOM 2685 N N . THR A 1 349 ? 34.976 -5.802 -8.041 1.00 22.75 349 THR A N 1
ATOM 2686 C CA . THR A 1 349 ? 36.434 -5.693 -7.994 1.00 22.75 349 THR A CA 1
ATOM 2687 C C . THR A 1 349 ? 36.752 -4.416 -7.227 1.00 22.75 349 THR A C 1
ATOM 2689 O O . THR A 1 349 ? 36.698 -3.325 -7.786 1.00 22.75 349 THR A O 1
ATOM 2692 N N . LEU A 1 350 ? 37.033 -4.537 -5.926 1.00 24.09 350 LEU A N 1
ATOM 2693 C CA . LEU A 1 350 ? 37.584 -3.436 -5.134 1.00 24.09 350 LEU A CA 1
ATOM 2694 C C . LEU A 1 350 ? 38.956 -3.079 -5.719 1.00 24.09 350 LEU A C 1
ATOM 2696 O O . LEU A 1 350 ? 39.951 -3.771 -5.489 1.00 24.09 350 LEU A O 1
ATOM 2700 N N . GLY A 1 351 ? 38.996 -2.024 -6.532 1.00 23.41 351 GLY A N 1
ATOM 2701 C CA . GLY A 1 351 ? 40.235 -1.455 -7.040 1.00 23.41 351 GLY A CA 1
ATOM 2702 C C . GLY A 1 351 ? 41.132 -1.061 -5.868 1.00 23.41 351 GLY A C 1
ATOM 2703 O O . GLY A 1 351 ? 40.721 -0.315 -4.982 1.00 23.41 351 GLY A O 1
ATOM 2704 N N . LYS A 1 352 ? 42.357 -1.596 -5.843 1.00 24.83 352 LYS A N 1
ATOM 2705 C CA . LYS A 1 352 ? 43.373 -1.261 -4.841 1.00 24.83 352 LYS A CA 1
ATOM 2706 C C . LYS A 1 352 ? 43.656 0.241 -4.890 1.00 24.83 352 LYS A C 1
ATOM 2708 O O . LYS A 1 352 ? 44.208 0.732 -5.873 1.00 24.83 352 LYS A O 1
ATOM 2713 N N . VAL A 1 353 ? 43.331 0.949 -3.813 1.00 24.83 353 VAL A N 1
ATOM 2714 C CA . VAL A 1 353 ? 43.745 2.340 -3.612 1.00 24.83 353 VAL A CA 1
ATOM 2715 C C . VAL A 1 353 ? 45.259 2.354 -3.386 1.00 24.83 353 VAL A C 1
ATOM 2717 O O . VAL A 1 353 ? 45.755 1.834 -2.388 1.00 24.83 353 VAL A O 1
ATOM 2720 N N . LYS A 1 354 ? 46.012 2.933 -4.327 1.00 23.55 354 LYS A N 1
ATOM 2721 C CA . LYS A 1 354 ? 47.390 3.369 -4.074 1.00 23.55 354 LYS A CA 1
ATOM 2722 C C . LYS A 1 354 ? 47.318 4.702 -3.339 1.00 23.55 354 LYS A C 1
ATOM 2724 O O . LYS A 1 354 ? 47.004 5.719 -3.948 1.00 23.55 354 LYS A O 1
ATOM 2729 N N . ALA A 1 355 ? 47.632 4.693 -2.048 1.00 23.41 355 ALA A N 1
ATOM 2730 C CA . ALA A 1 355 ? 47.944 5.920 -1.333 1.00 23.41 355 ALA A CA 1
ATOM 2731 C C . ALA A 1 355 ? 49.255 6.487 -1.896 1.00 23.41 355 ALA A C 1
ATOM 2733 O O . ALA A 1 355 ? 50.286 5.810 -1.879 1.00 23.41 355 ALA A O 1
ATOM 2734 N N . LYS A 1 356 ? 49.213 7.713 -2.417 1.00 23.06 356 LYS A N 1
ATOM 2735 C CA . LYS A 1 356 ? 50.412 8.509 -2.670 1.00 23.06 356 LYS A CA 1
ATOM 2736 C C . LYS A 1 356 ? 50.408 9.619 -1.629 1.00 23.06 356 LYS A C 1
ATOM 2738 O O . LYS A 1 356 ? 49.601 10.535 -1.710 1.00 23.06 356 LYS A O 1
ATOM 2743 N N . ILE A 1 357 ? 51.254 9.454 -0.621 1.00 29.02 357 ILE A N 1
ATOM 2744 C CA . ILE A 1 357 ? 51.586 10.505 0.336 1.00 29.02 357 ILE A CA 1
ATOM 2745 C C . ILE A 1 357 ? 52.639 11.375 -0.350 1.00 29.02 357 ILE A C 1
ATOM 2747 O O . ILE A 1 357 ? 53.666 10.851 -0.790 1.00 29.02 357 ILE A O 1
ATOM 2751 N N . ALA A 1 358 ? 52.357 12.666 -0.466 1.00 32.50 358 ALA A N 1
ATOM 2752 C CA . ALA A 1 358 ? 53.347 13.725 -0.598 1.00 32.50 358 ALA A CA 1
ATOM 2753 C C . ALA A 1 358 ? 52.839 14.915 0.211 1.00 32.50 358 ALA A C 1
ATOM 2755 O O . ALA A 1 358 ? 51.657 15.274 -0.002 1.00 32.50 358 ALA A O 1
#

pLDDT: mean 71.39, std 23.07, range [20.47, 97.25]

Radius of gyration: 23.08 Å; chains: 1; bounding box: 76×61×56 Å

Foldseek 3Di:
DDDDDDQDDDDDDDDDDDDDDFAWDPLEDEDDPVKWKWWWFDPPPPDPQKIKIKIQQCVPVHAQQRWYFYLLAVRQTWHWHDWDDQPSMIMTMTGRDDPVSTTPDDDDDDHDDDPDRPADVLLDDDDEDPVQLVVLVVDDFALDDPETEDEDPPVWAWEKAGEDWDQDPPRWTFTKIKIKTQCVRPVPDDAQYKYWYQFHLAFKWAFADWDARDPPFRKIKTKTFGDYCVVVQPDPDADDEQEDDPPWAWIWIAIRNNGMIIIITGPDDRPSDDHGHIYRGFTDGIFIWGFHDWDDHNRIIITITFGFHDADPSDTHGDIDDVPVPPPDPDRRDDHDDDPPPPPVDPPPPPDDDDDDD

Sequence (358 aa):
MNSFVTLLFFVSCVSTSAIPSVVLRPEVKLINTSWTVYACPSDGAADDQTTAFVLPDGNGYVRPNDVVISKQAGGMMHKISHSASLGTYGVFLGKIAELDDV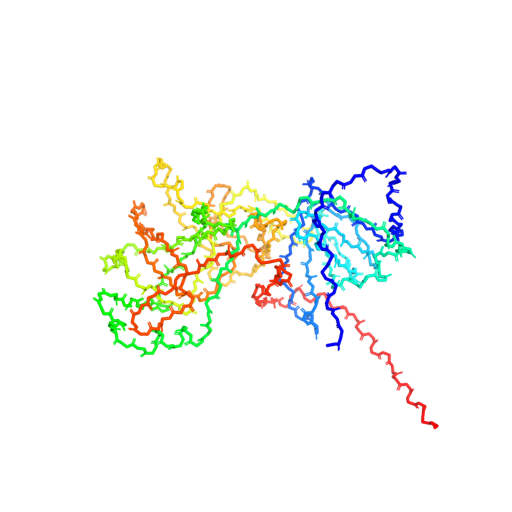FEQVNISEPSQETEEIERPESQEIVPDSNLIKTLTSRNGLVSGNTTVVKLRGRSKVWKCAGHVYQGENETSHVTFYLVIPRRESDHINVDDVLVGSSSGGFLEKVTEIVTIPSPWRTKFVHTELLLCGNLEDSSDVFRINEIRRGLQYTSCVGGDGIPGLQMFQRRTPRSVSVGSVIPGRPSQEFAAKVLQSFQKDGYNFFEVSPVESIEGGEVTVASTGITTDRHARQKRTTFTAGKRFKATFPVTLGKVKAKIA

Secondary structure (DSSP, 8-state):
----------------------EE-TTEEEE-TTSPPEEE--SS-SSTTEEEEEETT-TTTS-TT-EEEEGGGTTEEEEEEEEEEETTEEEEEEEEPPHHHHEEE----SPPP-------GGG---PPPHHHHHHHHH--S--BTTBPEEE--TTS--EEEEEEEEE-GGG-EEEEEEEEEEGGGTTT--TT-EEEES----BEEEEEEEEEE-TTT-EEEEEEEE-BSGGGSS--SPP-B-PPPTT--EEEEEETTSSEEEEEEES---TT--TT-EEE-S----EEEEEEEEEEETTEEEEEEEEEEEEETTEEEEP-B---S--------------TT-----------------

Organism: Lingula anatina (NCBI:txid7574)